Protein AF-A0AA36IZY4-F1 (afdb_monomer_lite)

Radius of gyration: 26.89 Å; chains: 1; bounding box: 57×30×105 Å

Foldseek 3Di:
DDDPPDPPPDDLVVVLVVLVVLLVVDPFDQDDQQQAPVLQVVLCPDPSLVVLVVVLVVVLVCCVVPPHPLVSLLSQLLLLLLVLLSLVVNLVSNCVVVVDDDPRSVVSVVSSVVSNVSSVVSLVVSCVDDCLLSVLVNVVSNVSSNCSNVCSSRSDRPPPDPVVVVCSVVSVVVSVVSSPPPVVVVVVVVVVVCVVVVVVVVVVVVVVVVVVVVVVPPPDD

Sequence (221 aa):
MKTCDAPRCGWDTVPNVVSVALLGATKQEKAEPLTSIEDFWHRWLQPQVLAVHCFWLCSTVLCFVGISEQNGFAVLSAYFDGVQFLFTRTIAAMLETTGSMDAALVRLSVFKAFCALTAIHWQQAALGADLTSIGTVLPLLQNLTEASLGAPFFGDRVKVTPALLAALAVAPLSVWLLAQTPERRRLSMLRARRASTGASLDEALCRSSKAQGLDTKRGTI

pLDDT: mean 80.93, std 15.21, range [36.72, 98.06]

Organism: NCBI:txid2562239

Secondary structure (DSSP, 8-state):
---------SSSSHHHHHHHHHHHH---PPPPP--SHHHHHHHHTSHHHHHHHHHHHHHHHHHHHHT-HHHHHHHHHHHHHHHHHHHHHHHHHHHHHHSS--HHHHHHHHHHHHHHHHHHHHHHHHTTS-HHHHHHHHHHHHHHHHHHHHHHHHT------HHHHHHHHHHHHHHHHHH--HHHHHHHHHHHHHHHHHHHHHHHHHHHHHHHHHHTTS---

Structure (mmCIF, N/CA/C/O backbone):
data_AF-A0AA36IZY4-F1
#
_entry.id   AF-A0AA36IZY4-F1
#
loop_
_atom_site.group_PDB
_atom_site.id
_atom_site.type_symbol
_atom_site.label_atom_id
_atom_site.label_alt_id
_atom_site.label_comp_id
_atom_site.label_asym_id
_atom_site.label_entity_id
_atom_site.label_seq_id
_atom_site.pdbx_PDB_ins_code
_atom_site.Cartn_x
_atom_site.Cartn_y
_atom_site.Cartn_z
_atom_site.occupancy
_atom_site.B_iso_or_equiv
_atom_site.auth_seq_id
_atom_site.auth_comp_id
_atom_site.auth_asym_id
_atom_site.auth_atom_id
_atom_site.pdbx_PDB_model_num
ATOM 1 N N . MET A 1 1 ? -24.841 -11.271 28.733 1.00 37.59 1 MET A N 1
ATOM 2 C CA . MET A 1 1 ? -23.361 -11.249 28.747 1.00 37.59 1 MET A CA 1
ATOM 3 C C . MET A 1 1 ? -22.914 -9.828 28.428 1.00 37.59 1 MET A C 1
ATOM 5 O O . MET A 1 1 ? -23.194 -9.364 27.334 1.00 37.59 1 MET A O 1
ATOM 9 N N . LYS A 1 2 ? -22.350 -9.089 29.393 1.00 37.69 2 LYS A N 1
ATOM 10 C CA . LYS A 1 2 ? -21.799 -7.740 29.165 1.00 37.69 2 LYS A CA 1
ATOM 11 C C . LYS A 1 2 ? -20.349 -7.904 28.716 1.00 37.69 2 LYS A C 1
ATOM 13 O O . LYS A 1 2 ? -19.523 -8.328 29.515 1.00 37.69 2 LYS A O 1
ATOM 18 N N . THR A 1 3 ? -20.051 -7.613 27.456 1.00 40.72 3 THR A N 1
ATOM 19 C CA . THR A 1 3 ? -18.672 -7.491 26.982 1.00 40.72 3 THR A CA 1
ATOM 20 C C . THR A 1 3 ? -18.105 -6.189 27.538 1.00 40.72 3 THR A C 1
ATOM 22 O O . THR A 1 3 ? -18.582 -5.107 27.204 1.00 40.72 3 THR A O 1
ATOM 25 N N . CYS A 1 4 ? -17.144 -6.289 28.456 1.00 36.72 4 CYS A N 1
ATOM 26 C CA . CYS A 1 4 ? -16.362 -5.142 28.900 1.00 36.72 4 CYS A CA 1
ATOM 27 C C . CYS A 1 4 ? -15.571 -4.604 27.703 1.00 36.72 4 CYS A C 1
ATOM 29 O O . CYS A 1 4 ? -14.676 -5.282 27.201 1.00 36.72 4 CYS A O 1
ATOM 31 N N . ASP A 1 5 ? -15.906 -3.396 27.252 1.00 42.19 5 ASP A N 1
ATOM 32 C CA . ASP A 1 5 ? -15.123 -2.657 26.265 1.00 42.19 5 ASP A CA 1
ATOM 33 C C . ASP A 1 5 ? -13.772 -2.283 26.885 1.00 42.19 5 ASP A C 1
ATOM 35 O O . ASP A 1 5 ? -13.643 -1.295 27.610 1.00 42.19 5 ASP A O 1
ATOM 39 N N . ALA A 1 6 ? -12.757 -3.108 26.628 1.00 40.47 6 ALA A N 1
ATOM 40 C CA . ALA A 1 6 ? -11.379 -2.765 26.937 1.00 40.47 6 ALA A CA 1
ATOM 41 C C . ALA A 1 6 ? -10.936 -1.565 26.072 1.00 40.47 6 ALA A C 1
ATOM 43 O O . ALA A 1 6 ? -11.313 -1.476 24.896 1.00 40.47 6 ALA A O 1
ATOM 44 N N . PRO A 1 7 ? -10.128 -0.639 26.616 1.00 43.84 7 PRO A N 1
ATOM 45 C CA . PRO A 1 7 ? -9.640 0.515 25.872 1.00 43.84 7 PRO A CA 1
ATOM 46 C C . PRO A 1 7 ? -8.721 0.059 24.728 1.00 43.84 7 PRO A C 1
ATOM 48 O O . PRO A 1 7 ? -7.567 -0.305 24.940 1.00 43.84 7 PRO A O 1
ATOM 51 N N . ARG A 1 8 ? -9.237 0.095 23.492 1.00 47.69 8 ARG A N 1
ATOM 52 C CA . ARG A 1 8 ? -8.492 -0.156 22.244 1.00 47.69 8 ARG A CA 1
ATOM 53 C C . ARG A 1 8 ? -7.589 1.035 21.889 1.00 47.69 8 ARG A C 1
ATOM 55 O O . ARG A 1 8 ? -7.784 1.671 20.862 1.00 47.69 8 ARG A O 1
ATOM 62 N N . CYS A 1 9 ? -6.646 1.392 22.756 1.00 44.38 9 CYS A N 1
ATOM 63 C CA . CYS A 1 9 ? -5.769 2.546 22.552 1.00 44.38 9 CYS A CA 1
ATOM 64 C C . CYS A 1 9 ? -4.310 2.078 22.603 1.00 44.38 9 CYS A C 1
ATOM 66 O O . CYS A 1 9 ? -3.748 1.944 23.684 1.00 44.38 9 CYS A O 1
ATOM 68 N N . GLY A 1 10 ? -3.716 1.771 21.445 1.00 47.00 10 GLY A N 1
ATOM 69 C CA . GLY A 1 10 ? -2.284 1.447 21.380 1.00 47.00 10 GLY A CA 1
ATOM 70 C C . GLY A 1 10 ? -1.792 0.673 20.155 1.00 47.00 10 GLY A C 1
ATOM 71 O O . GLY A 1 10 ? -0.585 0.534 20.002 1.00 47.00 10 GLY A O 1
ATOM 72 N N . TRP A 1 11 ? -2.675 0.175 19.284 1.00 46.78 11 TRP A N 1
ATOM 73 C CA . TRP A 1 11 ? -2.261 -0.714 18.185 1.00 46.78 11 TRP A CA 1
ATOM 74 C C . TRP A 1 11 ? -1.997 -0.004 16.849 1.00 46.78 11 TRP A C 1
ATOM 76 O O . TRP A 1 11 ? -1.316 -0.568 15.999 1.00 46.78 11 TRP A O 1
ATOM 86 N N . ASP A 1 12 ? -2.418 1.253 16.691 1.00 49.47 12 ASP A N 1
ATOM 87 C CA . ASP A 1 12 ? -2.221 2.019 15.447 1.00 49.47 12 ASP A CA 1
ATOM 88 C C . ASP A 1 12 ? -0.748 2.438 15.221 1.00 49.47 12 ASP A C 1
ATOM 90 O O . ASP A 1 12 ? -0.348 2.829 14.123 1.00 49.47 12 ASP A O 1
ATOM 94 N N . THR A 1 13 ? 0.097 2.352 16.253 1.00 52.75 13 THR A N 1
ATOM 95 C CA . THR A 1 13 ? 1.512 2.760 16.210 1.00 52.75 13 THR A CA 1
ATOM 96 C C . THR A 1 13 ? 2.474 1.632 15.837 1.00 52.75 13 THR A C 1
ATOM 98 O O . THR A 1 13 ? 3.523 1.905 15.253 1.00 52.75 13 THR A O 1
ATOM 101 N N . VAL A 1 14 ? 2.140 0.370 16.121 1.00 51.12 14 VAL A N 1
ATOM 102 C CA . VAL A 1 14 ? 3.049 -0.775 15.907 1.00 51.12 14 VAL A CA 1
ATOM 103 C C . VAL A 1 14 ? 3.372 -1.027 14.420 1.00 51.12 14 VAL A C 1
ATOM 105 O O . VAL A 1 14 ? 4.555 -1.184 14.103 1.00 51.12 14 VAL A O 1
ATOM 108 N N . PRO A 1 15 ? 2.406 -0.995 13.475 1.00 55.00 15 PRO A N 1
ATOM 109 C CA . PRO A 1 15 ? 2.690 -1.250 12.056 1.00 55.00 15 PRO A CA 1
ATOM 110 C C . PRO A 1 15 ? 3.615 -0.195 11.430 1.00 55.00 15 PRO A C 1
ATOM 112 O O . PRO A 1 15 ? 4.436 -0.500 10.561 1.00 55.00 15 PRO A O 1
ATOM 115 N N . ASN A 1 16 ? 3.517 1.048 11.912 1.00 57.59 16 ASN A N 1
ATOM 116 C CA . ASN A 1 16 ? 4.289 2.185 11.419 1.00 57.59 16 ASN A CA 1
ATOM 117 C C . ASN A 1 16 ? 5.782 2.054 11.751 1.00 57.59 16 ASN A C 1
ATOM 119 O O . ASN A 1 16 ? 6.631 2.267 10.888 1.00 57.59 16 ASN A O 1
ATOM 123 N N . VAL A 1 17 ? 6.117 1.650 12.981 1.00 58.53 17 VAL A N 1
ATOM 124 C CA . VAL A 1 17 ? 7.517 1.528 13.426 1.00 58.53 17 VAL A CA 1
ATOM 125 C C . VAL A 1 17 ? 8.235 0.382 12.709 1.00 58.53 17 VAL A C 1
ATOM 127 O O . VAL A 1 17 ? 9.380 0.548 12.292 1.00 58.53 17 VAL A O 1
ATOM 130 N N . VAL A 1 18 ? 7.563 -0.758 12.508 1.00 61.22 18 VAL A N 1
ATOM 131 C CA . VAL A 1 18 ? 8.156 -1.914 11.813 1.00 61.22 18 VAL A CA 1
ATOM 132 C C . VAL A 1 18 ? 8.412 -1.607 10.337 1.00 61.22 18 VAL A C 1
ATOM 134 O O . VAL A 1 18 ? 9.485 -1.924 9.829 1.00 61.22 18 VAL A O 1
ATOM 137 N N . SER A 1 19 ? 7.485 -0.915 9.668 1.00 58.16 19 SER A N 1
ATOM 138 C CA . SER A 1 19 ? 7.653 -0.513 8.265 1.00 58.16 19 SER A CA 1
ATOM 139 C C . SER A 1 19 ? 8.845 0.434 8.084 1.00 58.16 19 SER A C 1
ATOM 141 O O . SER A 1 19 ? 9.652 0.261 7.174 1.00 58.16 19 SER A O 1
ATOM 143 N N . VAL A 1 20 ? 9.020 1.394 8.996 1.00 61.41 20 VAL A N 1
ATOM 144 C CA . VAL A 1 20 ? 10.160 2.327 8.986 1.00 61.41 20 VAL A CA 1
ATOM 145 C C . VAL A 1 20 ? 11.478 1.616 9.301 1.00 61.41 20 VAL A C 1
ATOM 147 O O . VAL A 1 20 ? 12.494 1.904 8.670 1.00 61.41 20 VAL A O 1
ATOM 150 N N . ALA A 1 21 ? 11.475 0.665 10.238 1.00 65.00 21 ALA A N 1
ATOM 151 C CA . ALA A 1 21 ? 12.657 -0.131 10.556 1.00 65.00 21 ALA A CA 1
ATOM 152 C C . ALA A 1 21 ? 13.086 -1.015 9.372 1.00 65.00 21 ALA A C 1
ATOM 154 O O . ALA A 1 21 ? 14.275 -1.089 9.065 1.00 65.00 21 ALA A O 1
ATOM 155 N N . LEU A 1 22 ? 12.128 -1.622 8.663 1.00 63.72 22 LEU A N 1
ATOM 156 C CA . LEU A 1 22 ? 12.381 -2.387 7.437 1.00 63.72 22 LEU A CA 1
ATOM 157 C C . LEU A 1 22 ? 12.945 -1.499 6.318 1.00 63.72 22 LEU A C 1
ATOM 159 O O . LEU A 1 22 ? 13.909 -1.885 5.655 1.00 63.72 22 LEU A O 1
ATOM 163 N N . LEU A 1 23 ? 12.410 -0.284 6.157 1.00 62.34 23 LEU A N 1
ATOM 164 C CA . LEU A 1 23 ? 12.939 0.704 5.213 1.00 62.34 23 LEU A CA 1
ATOM 165 C C . LEU A 1 23 ? 14.377 1.122 5.559 1.00 62.34 23 LEU A C 1
ATOM 167 O O . LEU A 1 23 ? 15.207 1.253 4.665 1.00 62.34 23 LEU A O 1
ATOM 171 N N . GLY A 1 24 ? 14.696 1.290 6.846 1.00 61.94 24 GLY A N 1
ATOM 172 C CA . GLY A 1 24 ? 16.032 1.687 7.303 1.00 61.94 24 GLY A CA 1
ATOM 173 C C . GLY A 1 24 ? 17.085 0.571 7.271 1.00 61.94 24 GLY A C 1
ATOM 174 O O . GLY A 1 24 ? 18.273 0.860 7.141 1.00 61.94 24 GLY A O 1
ATOM 175 N N . ALA A 1 25 ? 16.677 -0.695 7.381 1.00 64.38 25 ALA A N 1
ATOM 176 C CA . ALA A 1 25 ? 17.593 -1.835 7.463 1.00 64.38 25 ALA A CA 1
ATOM 177 C C . ALA A 1 25 ? 18.111 -2.325 6.098 1.00 64.38 25 ALA A C 1
ATOM 179 O O . ALA A 1 25 ? 19.089 -3.074 6.042 1.00 64.38 25 ALA A O 1
ATOM 180 N N . THR A 1 26 ? 17.490 -1.916 4.989 1.00 60.44 26 THR A N 1
ATOM 181 C CA . THR A 1 26 ? 17.893 -2.367 3.651 1.00 60.44 26 THR A CA 1
ATOM 182 C C . THR A 1 26 ? 18.912 -1.404 3.037 1.00 60.44 26 THR A C 1
ATOM 184 O O . THR A 1 26 ? 18.623 -0.243 2.755 1.00 60.44 26 THR A O 1
ATOM 187 N N . LYS A 1 27 ? 20.150 -1.872 2.813 1.00 58.94 27 LYS A N 1
ATOM 188 C CA . LYS A 1 27 ? 21.107 -1.155 1.956 1.00 58.94 27 LYS A CA 1
ATOM 189 C C . LYS A 1 27 ? 20.573 -1.188 0.524 1.00 58.94 27 LYS A C 1
ATOM 191 O O . LYS A 1 27 ? 20.717 -2.197 -0.154 1.00 58.94 27 LYS A O 1
ATOM 196 N N . GLN A 1 28 ? 19.949 -0.100 0.084 1.00 61.47 28 GLN A N 1
ATOM 197 C CA . GLN A 1 28 ? 19.417 0.003 -1.272 1.00 61.47 28 GLN A CA 1
ATOM 198 C C . GLN A 1 28 ? 20.443 0.645 -2.208 1.00 61.47 28 GLN A C 1
ATOM 200 O O . GLN A 1 28 ? 20.826 1.815 -2.062 1.00 61.47 28 GLN A O 1
ATOM 205 N N . GLU A 1 29 ? 20.912 -0.128 -3.179 1.00 66.25 29 GLU A N 1
ATOM 206 C CA . GLU A 1 29 ? 21.526 0.417 -4.385 1.00 66.25 29 GLU A CA 1
ATOM 207 C C . GLU A 1 29 ? 20.417 0.930 -5.303 1.00 66.25 29 GLU A C 1
ATOM 209 O O . GLU A 1 29 ? 19.317 0.378 -5.331 1.00 66.25 29 GLU A O 1
ATOM 214 N N . LYS A 1 30 ? 20.674 2.051 -5.986 1.00 71.62 30 LYS A N 1
ATOM 215 C CA . LYS A 1 30 ? 19.692 2.643 -6.898 1.00 71.62 30 LYS A CA 1
ATOM 216 C C . LYS A 1 30 ? 19.412 1.608 -7.983 1.00 71.62 30 LYS A C 1
ATOM 218 O O . LYS A 1 30 ? 20.344 1.232 -8.691 1.00 71.62 30 LYS A O 1
ATOM 223 N N . ALA A 1 31 ? 18.170 1.148 -8.092 1.00 75.38 31 ALA A N 1
ATOM 224 C CA . ALA A 1 31 ? 17.849 0.153 -9.096 1.00 75.38 31 ALA A CA 1
ATOM 225 C C . ALA A 1 31 ? 17.966 0.780 -10.492 1.00 75.38 31 ALA A C 1
ATOM 227 O O . ALA A 1 31 ? 17.670 1.964 -10.691 1.00 75.38 31 ALA A O 1
ATOM 228 N N . GLU A 1 32 ? 18.405 -0.015 -11.462 1.00 81.75 32 GLU A N 1
ATOM 229 C CA . GLU A 1 32 ? 18.440 0.395 -12.864 1.00 81.75 32 GLU A CA 1
ATOM 230 C C . GLU A 1 32 ? 17.020 0.754 -13.354 1.00 81.75 32 GLU A C 1
ATOM 232 O O . GLU A 1 32 ? 16.025 0.347 -12.739 1.00 81.75 32 GLU A O 1
ATOM 237 N N . PRO A 1 33 ? 16.855 1.538 -14.429 1.00 81.25 33 PRO A N 1
ATOM 238 C CA . PRO A 1 33 ? 15.538 1.710 -15.039 1.00 81.25 33 PRO A CA 1
ATOM 239 C C . PRO A 1 33 ? 14.958 0.349 -15.465 1.00 81.25 33 PRO A C 1
ATOM 241 O O . PRO A 1 33 ? 15.690 -0.538 -15.892 1.00 81.25 33 PRO A O 1
ATOM 244 N N . LEU A 1 34 ? 13.646 0.163 -15.302 1.00 84.56 34 LEU A N 1
ATOM 245 C CA . LEU A 1 34 ? 12.944 -1.031 -15.785 1.00 84.56 34 LEU A CA 1
ATOM 246 C C . LEU A 1 34 ? 12.771 -0.901 -17.296 1.00 84.56 34 LEU A C 1
ATOM 248 O O . LEU A 1 34 ? 12.028 -0.032 -17.750 1.00 84.56 34 LEU A O 1
ATOM 252 N N . THR A 1 35 ? 13.470 -1.738 -18.058 1.00 84.19 35 THR A N 1
ATOM 253 C CA . THR A 1 35 ? 13.441 -1.697 -19.529 1.00 84.19 35 THR A CA 1
ATOM 254 C C . THR A 1 35 ? 12.586 -2.809 -20.121 1.00 84.19 35 THR A C 1
ATOM 256 O O . THR A 1 35 ? 12.065 -2.668 -21.224 1.00 84.19 35 THR A O 1
ATOM 259 N N . SER A 1 36 ? 12.395 -3.897 -19.373 1.00 88.88 36 SER A N 1
ATOM 260 C CA . SER A 1 36 ? 11.640 -5.064 -19.809 1.00 88.88 36 SER A CA 1
ATOM 261 C C . SER A 1 36 ? 10.682 -5.583 -18.729 1.00 88.88 36 SER A C 1
ATOM 263 O O . SER A 1 36 ? 10.818 -5.310 -17.534 1.00 88.88 36 SER A O 1
ATOM 265 N N . ILE A 1 37 ? 9.705 -6.392 -19.150 1.00 90.62 37 ILE A N 1
ATOM 266 C CA . ILE A 1 37 ? 8.826 -7.129 -18.229 1.00 90.62 37 ILE A CA 1
ATOM 267 C C . ILE A 1 37 ? 9.586 -8.207 -17.441 1.00 90.62 37 ILE A C 1
ATOM 269 O O . ILE A 1 37 ? 9.174 -8.578 -16.345 1.00 90.62 37 ILE A O 1
ATOM 273 N N . GLU A 1 38 ? 10.697 -8.710 -17.978 1.00 92.88 38 GLU A N 1
ATOM 274 C CA . GLU A 1 38 ? 11.553 -9.680 -17.292 1.00 92.88 38 GLU A CA 1
ATOM 275 C C . GLU A 1 38 ? 12.250 -9.022 -16.098 1.00 92.88 38 GLU A C 1
ATOM 277 O O . GLU A 1 38 ? 12.264 -9.600 -15.010 1.00 92.88 38 GLU A O 1
ATOM 282 N N . ASP A 1 39 ? 12.697 -7.769 -16.252 1.00 91.38 39 ASP A N 1
ATOM 283 C CA . ASP A 1 39 ? 13.278 -6.977 -15.162 1.00 91.38 39 ASP A CA 1
ATOM 284 C C . ASP A 1 39 ? 12.277 -6.803 -14.012 1.00 91.38 39 ASP A C 1
ATOM 286 O O . ASP A 1 39 ? 12.651 -6.879 -12.838 1.00 91.38 39 ASP A O 1
ATOM 290 N N . PHE A 1 40 ? 10.994 -6.598 -14.342 1.00 93.50 40 PHE A N 1
ATOM 291 C CA . PHE A 1 40 ? 9.921 -6.490 -13.352 1.00 93.50 40 PHE A CA 1
ATOM 292 C C . PHE A 1 40 ? 9.817 -7.768 -12.516 1.00 93.50 40 PHE A C 1
ATOM 294 O O . PHE A 1 40 ? 9.864 -7.703 -11.287 1.00 93.50 40 PHE A O 1
ATOM 301 N N . TRP A 1 41 ? 9.714 -8.934 -13.161 1.00 95.00 41 TRP A N 1
ATOM 302 C CA . TRP A 1 41 ? 9.577 -10.212 -12.456 1.00 95.00 41 TRP A CA 1
ATOM 303 C C . TRP A 1 41 ? 10.839 -10.594 -11.688 1.00 95.00 41 TRP A C 1
ATOM 305 O O . TRP A 1 41 ? 10.749 -11.117 -10.578 1.00 95.00 41 TRP A O 1
ATOM 315 N N . HIS A 1 42 ? 12.013 -10.280 -12.231 1.00 94.44 42 HIS A N 1
ATOM 316 C CA . HIS A 1 42 ? 13.272 -10.482 -11.532 1.00 94.44 42 HIS A CA 1
ATOM 317 C C . HIS A 1 42 ? 13.325 -9.671 -10.227 1.00 94.44 42 HIS A C 1
ATOM 319 O O . HIS A 1 42 ? 13.691 -10.210 -9.184 1.00 94.44 42 HIS A O 1
ATOM 325 N N . ARG A 1 43 ? 12.892 -8.400 -10.245 1.00 93.00 43 ARG A N 1
ATOM 326 C CA . ARG A 1 43 ? 12.794 -7.570 -9.029 1.00 93.00 43 ARG A CA 1
ATOM 327 C C . ARG A 1 43 ? 11.705 -8.034 -8.079 1.00 93.00 43 ARG A C 1
ATOM 329 O O . ARG A 1 43 ? 11.925 -8.055 -6.873 1.00 93.00 43 ARG A O 1
ATOM 336 N N . TRP A 1 44 ? 10.561 -8.451 -8.612 1.00 95.44 44 TRP A N 1
ATOM 337 C CA . TRP A 1 44 ? 9.452 -8.988 -7.825 1.00 95.44 44 TRP A CA 1
ATOM 338 C C . TRP A 1 44 ? 9.886 -10.168 -6.944 1.00 95.44 44 TRP A C 1
ATOM 340 O O . TRP A 1 44 ? 9.447 -10.303 -5.804 1.00 95.44 44 TRP A O 1
ATOM 350 N N . LEU A 1 45 ? 10.790 -11.002 -7.462 1.00 96.19 45 LEU A N 1
ATOM 351 C CA . LEU A 1 45 ? 11.323 -12.176 -6.774 1.00 96.19 45 LEU A CA 1
ATOM 352 C C . LEU A 1 45 ? 12.539 -11.880 -5.881 1.00 96.19 45 LEU A C 1
ATOM 354 O O . LEU A 1 45 ? 13.079 -12.803 -5.268 1.00 96.19 45 LEU A O 1
ATOM 358 N N . GLN A 1 46 ? 12.985 -10.625 -5.769 1.00 93.12 46 GLN A N 1
ATOM 359 C CA . GLN A 1 46 ? 14.096 -10.297 -4.879 1.00 93.12 46 GLN A CA 1
ATOM 360 C C . GLN A 1 46 ? 13.712 -10.549 -3.412 1.00 93.12 46 GLN A C 1
ATOM 362 O O . GLN A 1 46 ? 12.610 -10.184 -2.993 1.00 93.12 46 GLN A O 1
ATOM 367 N N . PRO A 1 47 ? 14.625 -11.093 -2.580 1.00 91.94 47 PRO A N 1
ATOM 368 C CA . PRO A 1 47 ? 14.322 -11.438 -1.189 1.00 91.94 47 PRO A CA 1
ATOM 369 C C . PRO A 1 47 ? 13.756 -10.278 -0.362 1.00 91.94 47 PRO A C 1
ATOM 371 O O . PRO A 1 47 ? 12.935 -10.486 0.524 1.00 91.94 47 PRO A O 1
ATOM 374 N N . GLN A 1 48 ? 14.184 -9.051 -0.660 1.00 89.31 48 GLN A N 1
ATOM 375 C CA . GLN A 1 48 ? 13.752 -7.838 0.036 1.00 89.31 48 GLN A CA 1
ATOM 376 C C . GLN A 1 48 ? 12.289 -7.502 -0.282 1.00 89.31 48 GLN A C 1
ATOM 378 O O . GLN A 1 48 ? 11.514 -7.212 0.624 1.00 89.31 48 GLN A O 1
ATOM 383 N N . VAL A 1 49 ? 11.902 -7.598 -1.558 1.00 92.06 49 VAL A N 1
ATOM 384 C CA . VAL A 1 49 ? 10.520 -7.400 -2.016 1.00 92.06 49 VAL A CA 1
ATOM 385 C C . VAL A 1 49 ? 9.627 -8.505 -1.452 1.00 92.06 49 VAL A C 1
ATOM 387 O O . VAL A 1 49 ? 8.601 -8.218 -0.835 1.00 92.06 49 VAL A O 1
ATOM 390 N N . LEU A 1 50 ? 10.064 -9.766 -1.551 1.00 95.19 50 LEU A N 1
ATOM 391 C CA . LEU A 1 50 ? 9.353 -10.913 -0.980 1.00 95.19 50 LEU A CA 1
ATOM 392 C C . LEU A 1 50 ? 9.148 -10.780 0.535 1.00 95.19 50 LEU A C 1
ATOM 394 O O . LEU A 1 50 ? 8.065 -11.088 1.027 1.00 95.19 50 LEU A O 1
ATOM 398 N N . ALA A 1 51 ? 10.138 -10.279 1.279 1.00 90.75 51 ALA A N 1
ATOM 399 C CA . ALA A 1 51 ? 10.003 -10.043 2.715 1.00 90.75 51 ALA A CA 1
ATOM 400 C C . ALA A 1 51 ? 8.888 -9.034 3.034 1.00 90.75 51 ALA A C 1
ATOM 402 O O . ALA A 1 51 ? 8.115 -9.254 3.968 1.00 90.75 51 ALA A O 1
ATOM 403 N N . VAL A 1 52 ? 8.758 -7.964 2.241 1.00 92.12 52 VAL A N 1
ATOM 404 C CA . VAL A 1 52 ? 7.678 -6.980 2.407 1.00 92.12 52 VAL A CA 1
ATOM 405 C C . VAL A 1 52 ? 6.316 -7.571 2.034 1.00 92.12 52 VAL A C 1
ATOM 407 O O . VAL A 1 52 ? 5.351 -7.364 2.770 1.00 92.12 52 VAL A O 1
ATOM 410 N N . HIS A 1 53 ? 6.219 -8.371 0.965 1.00 95.50 53 HIS A N 1
ATOM 411 C CA . HIS A 1 53 ? 4.988 -9.112 0.658 1.00 95.50 53 HIS A CA 1
ATOM 412 C C . HIS A 1 53 ? 4.581 -10.031 1.813 1.00 95.50 53 HIS A C 1
ATOM 414 O O . HIS A 1 53 ? 3.443 -9.970 2.277 1.00 95.50 53 HIS A O 1
ATOM 420 N N . CYS A 1 54 ? 5.517 -10.836 2.324 1.00 95.88 54 CYS A N 1
ATOM 421 C CA . CYS A 1 54 ? 5.284 -11.707 3.473 1.00 95.88 54 CYS A CA 1
ATOM 422 C C . CYS A 1 54 ? 4.811 -10.912 4.693 1.00 95.88 54 CYS A C 1
ATOM 424 O O . CYS A 1 54 ? 3.857 -11.319 5.349 1.00 95.88 54 CYS A O 1
ATOM 426 N N . PHE A 1 55 ? 5.422 -9.759 4.978 1.00 94.12 55 PHE A N 1
ATOM 427 C CA . PHE A 1 55 ? 5.007 -8.893 6.079 1.00 94.12 55 PHE A CA 1
ATOM 428 C C . PHE A 1 55 ? 3.545 -8.437 5.953 1.00 94.12 55 PHE A C 1
ATOM 430 O O . PHE A 1 55 ? 2.782 -8.564 6.915 1.00 94.12 55 PHE A O 1
ATOM 437 N N . TRP A 1 56 ? 3.123 -7.953 4.782 1.00 95.69 56 TRP A N 1
ATOM 438 C CA . TRP A 1 56 ? 1.746 -7.489 4.573 1.00 95.69 56 TRP A CA 1
ATOM 439 C C . TRP A 1 56 ? 0.724 -8.626 4.562 1.00 95.69 56 TRP A C 1
ATOM 441 O O . TRP A 1 56 ? -0.356 -8.489 5.142 1.00 95.69 56 TRP A O 1
ATOM 451 N N . LEU A 1 57 ? 1.068 -9.774 3.975 1.00 96.12 57 LEU A N 1
ATOM 452 C CA . LEU A 1 57 ? 0.210 -10.960 3.996 1.00 96.12 57 LEU A CA 1
ATOM 453 C C . LEU A 1 57 ? 0.047 -11.500 5.426 1.00 96.12 57 LEU A C 1
ATOM 455 O O . LEU A 1 57 ? -1.076 -11.750 5.861 1.00 96.12 57 LEU A O 1
ATOM 459 N N . CYS A 1 58 ? 1.129 -11.584 6.205 1.00 96.06 58 CYS A N 1
ATOM 460 C CA . CYS A 1 58 ? 1.063 -11.935 7.625 1.00 96.06 58 CYS A CA 1
ATOM 461 C C . CYS A 1 58 ? 0.240 -10.918 8.427 1.00 96.06 58 CYS A C 1
ATOM 463 O O . CYS A 1 58 ? -0.600 -11.314 9.232 1.00 96.06 58 CYS A O 1
ATOM 465 N N . SER A 1 59 ? 0.425 -9.617 8.184 1.00 92.62 59 SER A N 1
ATOM 466 C CA . SER A 1 59 ? -0.357 -8.558 8.840 1.00 92.62 59 SER A CA 1
ATOM 467 C C . SER A 1 59 ? -1.850 -8.685 8.535 1.00 92.62 59 SER A C 1
ATOM 469 O O . SER A 1 59 ? -2.678 -8.517 9.428 1.00 92.62 59 SER A O 1
ATOM 471 N N . THR A 1 60 ? -2.196 -9.059 7.302 1.00 94.94 60 THR A N 1
ATOM 472 C CA . THR A 1 60 ? -3.576 -9.336 6.889 1.00 94.94 60 THR A CA 1
ATOM 473 C C . THR A 1 60 ? -4.166 -10.497 7.692 1.00 94.94 60 THR A C 1
ATOM 475 O O . THR A 1 60 ? -5.225 -10.348 8.301 1.00 94.94 60 THR A O 1
ATOM 478 N N . VAL A 1 61 ? -3.460 -11.634 7.761 1.00 96.31 61 VAL A N 1
ATOM 479 C CA . VAL A 1 61 ? -3.887 -12.811 8.541 1.00 96.31 61 VAL A CA 1
ATOM 480 C C . VAL A 1 61 ? -4.064 -12.460 10.020 1.00 96.31 61 VAL A C 1
ATOM 482 O O . VAL A 1 61 ? -5.079 -12.809 10.621 1.00 96.31 61 VAL A O 1
ATOM 485 N N . LEU A 1 62 ? -3.120 -11.716 10.603 1.00 92.69 62 LEU A N 1
ATOM 486 C CA . LEU A 1 62 ? -3.208 -11.261 11.991 1.00 92.69 62 LEU A CA 1
ATOM 487 C C . LEU A 1 62 ? -4.412 -10.344 12.229 1.00 92.69 62 LEU A C 1
ATOM 489 O O . LEU A 1 62 ? -5.046 -10.449 13.276 1.00 92.69 62 LEU A O 1
ATOM 493 N N . CYS A 1 63 ? -4.767 -9.482 11.276 1.00 91.56 63 CYS A N 1
ATOM 494 C CA . CYS A 1 63 ? -5.950 -8.631 11.399 1.00 91.56 63 CYS A CA 1
ATOM 495 C C . CYS A 1 63 ? -7.248 -9.445 11.373 1.00 91.56 63 CYS A C 1
ATOM 497 O O . CYS A 1 63 ? -8.110 -9.206 12.221 1.00 91.56 63 CYS A O 1
ATOM 499 N N . PHE A 1 64 ? -7.358 -10.431 10.472 1.00 93.19 64 PHE A N 1
ATOM 500 C CA . PHE A 1 64 ? -8.515 -11.332 10.405 1.00 93.19 64 PHE A CA 1
ATOM 501 C C . PHE A 1 64 ? -8.693 -12.152 11.684 1.00 93.19 64 PHE A C 1
ATOM 503 O O . PHE A 1 64 ? -9.805 -12.260 12.191 1.00 93.19 64 PHE A O 1
ATOM 510 N N . VAL A 1 65 ? -7.605 -12.712 12.220 1.00 95.50 65 VAL A N 1
ATOM 511 C CA . VAL A 1 65 ? -7.664 -13.605 13.388 1.00 95.50 65 VAL A CA 1
ATOM 512 C C . VAL A 1 65 ? -7.725 -12.831 14.708 1.00 95.50 65 VAL A C 1
ATOM 514 O O . VAL A 1 65 ? -8.396 -13.258 15.644 1.00 95.50 65 VAL A O 1
ATOM 517 N N . GLY A 1 66 ? -7.008 -11.711 14.811 1.00 89.38 66 GLY A N 1
ATOM 518 C CA . GLY A 1 66 ? -6.747 -11.033 16.082 1.00 89.38 66 GLY A CA 1
ATOM 519 C C . GLY A 1 66 ? -7.518 -9.737 16.318 1.00 89.38 66 GLY A C 1
ATOM 520 O O . GLY A 1 66 ? -7.594 -9.302 17.467 1.00 89.38 66 GLY A O 1
ATOM 521 N N . ILE A 1 67 ? -8.068 -9.094 15.278 1.00 87.25 67 ILE A N 1
ATOM 522 C CA . ILE A 1 67 ? -8.670 -7.757 15.411 1.00 87.25 67 ILE A CA 1
ATOM 523 C C . ILE A 1 67 ? -10.123 -7.731 14.931 1.00 87.25 67 ILE A C 1
ATOM 525 O O . ILE A 1 67 ? -11.033 -7.537 15.738 1.00 87.25 67 ILE A O 1
ATOM 529 N N . SER A 1 68 ? -10.335 -7.850 13.622 1.00 90.19 68 SER A N 1
ATOM 530 C CA . SER A 1 68 ? -11.650 -7.940 12.986 1.00 90.19 68 SER A CA 1
ATOM 531 C C . SER A 1 68 ? -11.505 -8.248 11.498 1.00 90.19 68 SER A C 1
ATOM 533 O O . SER A 1 68 ? -10.529 -7.851 10.855 1.00 90.19 68 SER A O 1
ATOM 535 N N . GLU A 1 69 ? -12.526 -8.881 10.922 1.00 92.94 69 GLU A N 1
ATOM 536 C CA . GLU A 1 69 ? -12.567 -9.173 9.486 1.00 92.94 69 GLU A CA 1
ATOM 537 C C . GLU A 1 69 ? -12.465 -7.906 8.631 1.00 92.94 69 GLU A C 1
ATOM 539 O O . GLU A 1 69 ? -11.755 -7.887 7.631 1.00 92.94 69 GLU A O 1
ATOM 544 N N . GLN A 1 70 ? -13.098 -6.808 9.052 1.00 92.06 70 GLN A N 1
ATOM 545 C CA . GLN A 1 70 ? -13.094 -5.563 8.280 1.00 92.06 70 GLN A CA 1
ATOM 546 C C . GLN A 1 70 ? -11.720 -4.892 8.264 1.00 92.06 70 GLN A C 1
ATOM 548 O O . GLN A 1 70 ? -11.335 -4.319 7.247 1.00 92.06 70 GLN A O 1
ATOM 553 N N . ASN A 1 71 ? -10.945 -5.021 9.346 1.00 90.31 71 ASN A N 1
ATOM 554 C CA . ASN A 1 71 ? -9.550 -4.588 9.347 1.00 90.31 71 ASN A CA 1
ATOM 555 C C . ASN A 1 71 ? -8.694 -5.489 8.449 1.00 90.31 71 ASN A C 1
ATOM 557 O O . ASN A 1 71 ? -7.835 -4.984 7.733 1.00 90.31 71 ASN A O 1
ATOM 561 N N . GLY A 1 72 ? -8.966 -6.799 8.427 1.00 93.75 72 GLY A N 1
ATOM 562 C CA . GLY A 1 72 ? -8.356 -7.722 7.468 1.00 93.75 72 GLY A CA 1
ATOM 563 C C . GLY A 1 72 ? -8.604 -7.300 6.017 1.00 93.75 72 GLY A C 1
ATOM 564 O O . GLY A 1 72 ? -7.655 -7.170 5.246 1.00 93.75 72 GLY A O 1
ATOM 565 N N . PHE A 1 73 ? -9.855 -6.990 5.660 1.00 95.75 73 PHE A N 1
ATOM 566 C CA . PHE A 1 73 ? -10.205 -6.483 4.329 1.00 95.75 73 PHE A CA 1
ATOM 567 C C . PHE A 1 73 ? -9.554 -5.131 4.014 1.00 95.75 73 PHE A C 1
ATOM 569 O O . PHE A 1 73 ? -9.098 -4.933 2.891 1.00 95.75 73 PHE A O 1
ATOM 576 N N . ALA A 1 74 ? -9.448 -4.221 4.987 1.00 94.06 74 ALA A N 1
ATOM 577 C CA . ALA A 1 74 ? -8.779 -2.934 4.791 1.00 94.06 74 ALA A CA 1
ATOM 578 C C . ALA A 1 74 ? -7.280 -3.098 4.489 1.00 94.06 74 ALA A C 1
ATOM 580 O O . ALA A 1 74 ? -6.770 -2.477 3.557 1.00 94.06 74 ALA A O 1
ATOM 581 N N . VAL A 1 75 ? -6.579 -3.969 5.226 1.00 94.94 75 VAL A N 1
ATOM 582 C CA . VAL A 1 75 ? -5.160 -4.271 4.966 1.00 94.94 75 VAL A CA 1
ATOM 583 C C . VAL A 1 75 ? -4.988 -4.968 3.617 1.00 94.94 75 VAL A C 1
ATOM 585 O O . VAL A 1 75 ? -4.089 -4.611 2.860 1.00 94.94 75 VAL A O 1
ATOM 588 N N . LEU A 1 76 ? -5.872 -5.910 3.273 1.00 96.94 76 LEU A N 1
ATOM 589 C CA . LEU A 1 76 ? -5.825 -6.603 1.985 1.00 96.94 76 LEU A CA 1
ATOM 590 C C . LEU A 1 76 ? -6.077 -5.646 0.810 1.00 96.94 76 LEU A C 1
ATOM 592 O O . LEU A 1 76 ? -5.374 -5.709 -0.197 1.00 96.94 76 LEU A O 1
ATOM 596 N N . SER A 1 77 ? -7.035 -4.728 0.954 1.00 96.88 77 SER A N 1
ATOM 597 C CA . SER A 1 77 ? -7.289 -3.654 -0.009 1.00 96.88 77 SER A CA 1
ATOM 598 C C . SER A 1 77 ? -6.047 -2.791 -0.212 1.00 96.88 77 SER A C 1
ATOM 600 O O . SER A 1 77 ? -5.629 -2.595 -1.350 1.00 96.88 77 SER A O 1
ATOM 602 N N . ALA A 1 78 ? -5.442 -2.307 0.878 1.00 96.25 78 ALA A N 1
ATOM 603 C CA . ALA A 1 78 ? -4.227 -1.498 0.818 1.00 96.25 78 ALA A CA 1
ATOM 604 C C . ALA A 1 78 ? -3.067 -2.258 0.160 1.00 96.25 78 ALA A C 1
ATOM 606 O O . ALA A 1 78 ? -2.361 -1.708 -0.676 1.00 96.25 78 ALA A O 1
ATOM 607 N N . TYR A 1 79 ? -2.909 -3.549 0.460 1.00 97.56 79 TYR A N 1
ATOM 608 C CA . TYR A 1 79 ? -1.892 -4.387 -0.170 1.00 97.56 79 TYR A CA 1
ATOM 609 C C . TYR A 1 79 ? -2.048 -4.448 -1.697 1.00 97.56 79 TYR A C 1
ATOM 611 O O . TYR A 1 79 ? -1.077 -4.226 -2.421 1.00 97.56 79 TYR A O 1
ATOM 619 N N . PHE A 1 80 ? -3.257 -4.716 -2.203 1.00 98.06 80 PHE A N 1
ATOM 620 C CA . PHE A 1 80 ? -3.500 -4.751 -3.649 1.00 98.06 80 PHE A CA 1
ATOM 621 C C . PHE A 1 80 ? -3.336 -3.382 -4.313 1.00 98.06 80 PHE A C 1
ATOM 623 O O . PHE A 1 80 ? -2.881 -3.326 -5.455 1.00 98.06 80 PHE A O 1
ATOM 630 N N . ASP A 1 81 ? -3.648 -2.303 -3.600 1.00 97.44 81 ASP A N 1
ATOM 631 C CA . ASP A 1 81 ? -3.392 -0.932 -4.045 1.00 97.44 81 ASP A CA 1
ATOM 632 C C . ASP A 1 81 ? -1.881 -0.647 -4.146 1.00 97.44 81 ASP A C 1
ATOM 634 O O . ASP A 1 81 ? -1.388 -0.210 -5.183 1.00 97.44 81 ASP A O 1
ATOM 638 N N . GLY A 1 82 ? -1.096 -1.057 -3.145 1.00 96.56 82 GLY A N 1
ATOM 639 C CA . GLY A 1 82 ? 0.366 -0.992 -3.194 1.00 96.56 82 GLY A CA 1
ATOM 640 C C . GLY A 1 82 ? 0.975 -1.806 -4.346 1.00 96.56 82 GLY A C 1
ATOM 641 O O . GLY A 1 82 ? 1.921 -1.361 -4.995 1.00 96.56 82 GLY A O 1
ATOM 642 N N . VAL A 1 83 ? 0.417 -2.978 -4.669 1.00 97.44 83 VAL A N 1
ATOM 643 C CA . VAL A 1 83 ? 0.825 -3.762 -5.852 1.00 97.44 83 VAL A CA 1
ATOM 644 C C . VAL A 1 83 ? 0.428 -3.057 -7.159 1.00 97.44 83 VAL A C 1
ATOM 646 O O . VAL A 1 83 ? 1.216 -3.004 -8.106 1.00 97.44 83 VAL A O 1
ATOM 649 N N . GLN A 1 84 ? -0.771 -2.472 -7.218 1.00 96.81 84 GLN A N 1
ATOM 650 C CA . GLN A 1 84 ? -1.256 -1.665 -8.344 1.00 96.81 84 GLN A CA 1
ATOM 651 C C . GLN A 1 84 ? -0.352 -0.446 -8.600 1.00 96.81 84 GLN A C 1
ATOM 653 O O . GLN A 1 84 ? -0.090 -0.105 -9.763 1.00 96.81 84 GLN A O 1
ATOM 658 N N . PHE A 1 85 ? 0.196 0.157 -7.544 1.00 96.12 85 PHE A N 1
ATOM 659 C CA . PHE A 1 85 ? 1.186 1.226 -7.624 1.00 96.12 85 PHE A CA 1
ATOM 660 C C . PHE A 1 85 ? 2.490 0.764 -8.295 1.00 96.12 85 PHE A C 1
ATOM 662 O O . PHE A 1 85 ? 2.986 1.452 -9.195 1.00 96.12 85 PHE A O 1
ATOM 669 N N . LEU A 1 86 ? 3.006 -0.427 -7.952 1.00 96.00 86 LEU A N 1
ATOM 670 C CA . LEU A 1 86 ? 4.196 -0.997 -8.607 1.00 96.00 86 LEU A CA 1
ATOM 671 C C . LEU A 1 86 ? 3.986 -1.161 -10.117 1.00 96.00 86 LEU A C 1
ATOM 673 O O . LEU A 1 86 ? 4.839 -0.756 -10.916 1.00 96.00 86 LEU A O 1
ATOM 677 N N . PHE A 1 87 ? 2.830 -1.695 -10.525 1.00 96.56 87 PHE A N 1
ATOM 678 C CA . PHE A 1 87 ? 2.479 -1.802 -11.941 1.00 96.56 87 PHE A CA 1
ATOM 679 C C . PHE A 1 87 ? 2.371 -0.430 -12.608 1.00 96.56 87 PHE A C 1
ATOM 681 O O . PHE A 1 87 ? 2.884 -0.243 -13.707 1.00 96.56 87 PHE A O 1
ATOM 688 N N . THR A 1 88 ? 1.749 0.546 -11.943 1.00 95.88 88 THR A N 1
ATOM 689 C CA . THR A 1 88 ? 1.583 1.904 -12.478 1.00 95.88 88 THR A CA 1
ATOM 690 C C . THR A 1 88 ? 2.922 2.573 -12.767 1.00 95.88 88 THR A C 1
ATOM 692 O O . THR A 1 88 ? 3.115 3.081 -13.871 1.00 95.88 88 THR A O 1
ATOM 695 N N . ARG A 1 89 ? 3.867 2.537 -11.820 1.00 94.75 89 ARG A N 1
ATOM 696 C CA . ARG A 1 89 ? 5.207 3.104 -12.028 1.00 94.75 89 ARG A CA 1
ATOM 697 C C . ARG A 1 89 ? 6.015 2.347 -13.074 1.00 94.75 89 ARG A C 1
ATOM 699 O O . ARG A 1 89 ? 6.725 2.979 -13.846 1.00 94.75 89 ARG A O 1
ATOM 706 N N . THR A 1 90 ? 5.885 1.022 -13.132 1.00 94.56 90 THR A N 1
ATOM 707 C CA . THR A 1 90 ? 6.562 0.210 -14.156 1.00 94.56 90 THR A CA 1
ATOM 708 C C . THR A 1 90 ? 6.056 0.554 -15.554 1.00 94.56 90 THR A C 1
ATOM 710 O O . THR A 1 90 ? 6.858 0.801 -16.448 1.00 94.56 90 THR A O 1
ATOM 713 N N . ILE A 1 91 ? 4.733 0.640 -15.734 1.00 94.75 91 ILE A N 1
ATOM 714 C CA . ILE A 1 91 ? 4.108 1.046 -17.001 1.00 94.75 91 ILE A CA 1
ATOM 715 C C . ILE A 1 91 ? 4.579 2.443 -17.406 1.00 94.75 91 ILE A C 1
ATOM 717 O O . ILE A 1 91 ? 4.943 2.638 -18.560 1.00 94.75 91 ILE A O 1
ATOM 721 N N . ALA A 1 92 ? 4.607 3.399 -16.470 1.00 93.56 92 ALA A N 1
ATOM 722 C CA . ALA A 1 92 ? 5.083 4.752 -16.746 1.00 93.56 92 ALA A CA 1
ATOM 723 C C . ALA A 1 92 ? 6.550 4.759 -17.211 1.00 93.56 92 ALA A C 1
ATOM 725 O O . ALA A 1 92 ? 6.845 5.313 -18.265 1.00 93.56 92 ALA A O 1
ATOM 726 N N . ALA A 1 93 ? 7.445 4.068 -16.497 1.00 91.62 93 ALA A N 1
ATOM 727 C CA . ALA A 1 93 ? 8.864 3.982 -16.857 1.00 91.62 93 ALA A CA 1
ATOM 728 C C . ALA A 1 93 ? 9.100 3.289 -18.215 1.00 91.62 93 ALA A C 1
ATOM 730 O O . ALA A 1 93 ? 9.925 3.726 -19.019 1.00 91.62 93 ALA A O 1
ATOM 731 N N . MET A 1 94 ? 8.354 2.221 -18.503 1.00 91.50 94 MET A N 1
ATOM 732 C CA . MET A 1 94 ? 8.422 1.530 -19.793 1.00 91.50 94 MET A CA 1
ATOM 733 C C . MET A 1 94 ? 7.858 2.387 -20.933 1.00 91.50 94 MET A C 1
ATOM 735 O O . MET A 1 94 ? 8.403 2.383 -22.033 1.00 91.50 94 MET A O 1
ATOM 739 N N . LEU A 1 95 ? 6.791 3.154 -20.694 1.00 92.88 95 LEU A N 1
ATOM 740 C CA . LEU A 1 95 ? 6.220 4.046 -21.703 1.00 92.88 95 LEU A CA 1
ATOM 741 C C . LEU A 1 95 ? 7.153 5.228 -22.008 1.00 92.88 95 LEU A C 1
ATOM 743 O O . LEU A 1 95 ? 7.295 5.601 -23.169 1.00 92.88 95 LEU A O 1
ATOM 747 N N . GLU A 1 96 ? 7.825 5.776 -20.992 1.00 91.81 96 GLU A N 1
ATOM 748 C CA . GLU A 1 96 ? 8.842 6.824 -21.154 1.00 91.81 96 GLU A CA 1
ATOM 749 C C . GLU A 1 96 ? 10.045 6.352 -21.983 1.00 91.81 96 GLU A C 1
ATOM 751 O O . GLU A 1 96 ? 10.606 7.129 -22.752 1.00 91.81 96 GLU A O 1
ATOM 756 N N . THR A 1 97 ? 10.438 5.081 -21.851 1.00 89.06 97 THR A N 1
ATOM 757 C CA . THR A 1 97 ? 11.597 4.516 -22.563 1.00 89.06 97 THR A CA 1
ATOM 758 C C . THR A 1 97 ? 11.265 4.047 -23.978 1.00 89.06 97 THR A C 1
ATOM 760 O O . THR A 1 97 ? 12.055 4.260 -24.894 1.00 89.06 97 THR A O 1
ATOM 763 N N . THR A 1 98 ? 10.104 3.419 -24.178 1.00 88.06 98 THR A N 1
ATOM 764 C CA . THR A 1 98 ? 9.708 2.836 -25.474 1.00 88.06 98 THR A CA 1
ATOM 765 C C . THR A 1 98 ? 8.924 3.797 -26.367 1.00 88.06 98 THR A C 1
ATOM 767 O O . THR A 1 98 ? 8.875 3.601 -27.582 1.00 88.06 98 THR A O 1
ATOM 770 N N . GLY A 1 99 ? 8.272 4.813 -25.793 1.00 88.69 99 GLY A N 1
ATOM 771 C CA . GLY A 1 99 ? 7.448 5.783 -26.517 1.00 88.69 99 GLY A CA 1
ATOM 772 C C . GLY A 1 99 ? 6.194 5.205 -27.188 1.00 88.69 99 GLY A C 1
ATOM 773 O O . GLY A 1 99 ? 5.520 5.921 -27.927 1.00 88.69 99 GLY A O 1
ATOM 774 N N . SER A 1 100 ? 5.862 3.926 -26.973 1.00 88.12 100 SER A N 1
ATOM 775 C CA . SER A 1 100 ? 4.711 3.260 -27.599 1.00 88.12 100 SER A CA 1
ATOM 776 C C . SER A 1 100 ? 4.148 2.143 -26.717 1.00 88.12 100 SER A C 1
ATOM 778 O O . SER A 1 100 ? 4.846 1.611 -25.861 1.00 88.12 100 SER A O 1
ATOM 780 N N . MET A 1 101 ? 2.871 1.782 -26.901 1.00 88.06 101 MET A N 1
ATOM 781 C CA . MET A 1 101 ? 2.295 0.608 -26.232 1.00 88.06 101 MET A CA 1
ATOM 782 C C . MET A 1 101 ? 2.705 -0.675 -26.955 1.00 88.06 101 MET A C 1
ATOM 784 O O . MET A 1 101 ? 2.198 -0.967 -28.038 1.00 88.06 101 MET A O 1
ATOM 788 N N . ASP A 1 102 ? 3.566 -1.471 -26.326 1.00 90.75 102 ASP A N 1
ATOM 789 C CA . ASP A 1 102 ? 3.893 -2.824 -26.766 1.00 90.75 102 ASP A CA 1
ATOM 790 C C . ASP A 1 102 ? 3.021 -3.894 -26.065 1.00 90.75 102 ASP A C 1
ATOM 792 O O . ASP A 1 102 ? 2.221 -3.623 -25.161 1.00 90.75 102 ASP A O 1
ATOM 796 N N . ALA A 1 103 ? 3.168 -5.158 -26.474 1.00 90.69 103 ALA A N 1
ATOM 797 C CA . ALA A 1 103 ? 2.429 -6.272 -25.875 1.00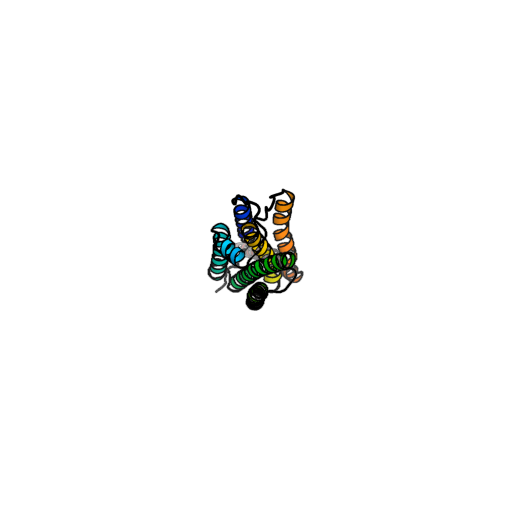 90.69 103 ALA A CA 1
ATOM 798 C C . ALA A 1 103 ? 2.795 -6.525 -24.394 1.00 90.69 103 ALA A C 1
ATOM 800 O O . ALA A 1 103 ? 2.035 -7.170 -23.665 1.00 90.69 103 ALA A O 1
ATOM 801 N N . ALA A 1 104 ? 3.957 -6.062 -23.924 1.00 89.50 104 ALA A N 1
ATOM 802 C CA . ALA A 1 104 ? 4.355 -6.177 -22.524 1.00 89.50 104 ALA A CA 1
ATOM 803 C C . ALA A 1 104 ? 3.588 -5.175 -21.646 1.00 89.50 104 ALA A C 1
ATOM 805 O O . ALA A 1 104 ? 3.021 -5.567 -20.624 1.00 89.50 104 ALA A O 1
ATOM 806 N N . LEU A 1 105 ? 3.466 -3.926 -22.094 1.00 91.94 105 LEU A N 1
ATOM 807 C CA . LEU A 1 105 ? 2.676 -2.876 -21.456 1.00 91.94 105 LEU A CA 1
ATOM 808 C C . LEU A 1 105 ? 1.192 -3.238 -21.363 1.00 91.94 105 LEU A C 1
ATOM 810 O O . LEU A 1 105 ? 0.559 -2.989 -20.333 1.00 91.94 105 LEU A O 1
ATOM 814 N N . VAL A 1 106 ? 0.635 -3.880 -22.396 1.00 94.12 106 VAL A N 1
ATOM 815 C CA . VAL A 1 106 ? -0.746 -4.394 -22.357 1.00 94.12 106 VAL A CA 1
ATOM 816 C C . VAL A 1 106 ? -0.906 -5.436 -21.248 1.00 94.12 106 VAL A C 1
ATOM 818 O O . VAL A 1 106 ? -1.837 -5.338 -20.449 1.00 94.12 106 VAL A O 1
ATOM 821 N N . ARG A 1 107 ? 0.021 -6.397 -21.137 1.00 92.69 107 ARG A N 1
ATOM 822 C CA . ARG A 1 107 ? -0.016 -7.421 -20.078 1.00 92.69 107 ARG A CA 1
ATOM 823 C C . ARG A 1 107 ? 0.044 -6.798 -18.683 1.00 92.69 107 ARG A C 1
ATOM 825 O O . ARG A 1 107 ? -0.790 -7.126 -17.843 1.00 92.69 107 ARG A O 1
ATOM 832 N N . LEU A 1 108 ? 0.966 -5.862 -18.446 1.00 93.81 108 LEU A N 1
ATOM 833 C CA . LEU A 1 108 ? 1.058 -5.151 -17.163 1.00 93.81 108 LEU A CA 1
ATOM 834 C C . LEU A 1 108 ? -0.213 -4.347 -16.857 1.00 93.81 108 LEU A C 1
ATOM 836 O O . LEU A 1 108 ? -0.657 -4.312 -15.711 1.00 93.81 108 LEU A O 1
ATOM 840 N N . SER A 1 109 ? -0.838 -3.748 -17.873 1.00 95.00 109 SER A N 1
ATOM 841 C CA . SER A 1 109 ? -2.094 -3.004 -17.716 1.00 95.00 109 SER A CA 1
ATOM 842 C C . SER A 1 109 ? -3.256 -3.907 -17.295 1.00 95.00 109 SER A C 1
ATOM 844 O O . SER A 1 109 ? -4.068 -3.506 -16.463 1.00 95.00 109 SER A O 1
ATOM 846 N N . VAL A 1 110 ? -3.315 -5.141 -17.808 1.00 96.81 110 VAL A N 1
ATOM 847 C CA . VAL A 1 110 ? -4.308 -6.142 -17.381 1.00 96.81 110 VAL A CA 1
ATOM 848 C C . VAL A 1 110 ? -4.095 -6.534 -15.918 1.00 96.81 110 VAL A C 1
ATOM 850 O O . VAL A 1 110 ? -5.053 -6.529 -15.146 1.00 96.81 110 VAL A O 1
ATOM 853 N N . PHE A 1 111 ? -2.852 -6.802 -15.500 1.00 95.88 111 PHE A N 1
ATOM 854 C CA . PHE A 1 111 ? -2.549 -7.087 -14.092 1.00 95.88 111 PHE A CA 1
ATOM 855 C C . PHE A 1 111 ? -2.879 -5.902 -13.179 1.00 95.88 111 PHE A C 1
ATOM 857 O O . PHE A 1 111 ? -3.506 -6.084 -12.137 1.00 95.88 111 PHE A O 1
ATOM 864 N N . LYS A 1 112 ? -2.553 -4.676 -13.602 1.00 96.31 112 LYS A N 1
ATOM 865 C CA . LYS A 1 112 ? -2.933 -3.448 -12.895 1.00 96.31 112 LYS A CA 1
ATOM 866 C C . LYS A 1 112 ? -4.450 -3.348 -12.718 1.00 96.31 112 LYS A C 1
ATOM 868 O O . LYS A 1 112 ? -4.913 -3.056 -11.617 1.00 96.31 112 LYS A O 1
ATOM 873 N N . ALA A 1 113 ? -5.217 -3.578 -13.785 1.00 97.06 113 ALA A N 1
ATOM 874 C CA . ALA A 1 113 ? -6.675 -3.533 -13.739 1.00 97.06 113 ALA A CA 1
ATOM 875 C C . ALA A 1 113 ? -7.237 -4.591 -12.780 1.00 97.06 113 ALA A C 1
ATOM 877 O O . ALA A 1 113 ? -8.112 -4.284 -11.974 1.00 97.06 113 ALA A O 1
ATOM 878 N N . PHE A 1 114 ? -6.685 -5.806 -12.802 1.00 98.00 114 PHE A N 1
ATOM 879 C CA . PHE A 1 114 ? -7.042 -6.858 -11.854 1.00 98.00 114 PHE A CA 1
ATOM 880 C C . PHE A 1 114 ? -6.772 -6.446 -10.398 1.00 98.00 114 PHE A C 1
ATOM 882 O O . PHE A 1 114 ? -7.653 -6.590 -9.549 1.00 98.00 114 PHE A O 1
ATOM 889 N N . CYS A 1 115 ? -5.598 -5.877 -10.103 1.00 97.62 115 CYS A N 1
ATOM 890 C CA . CYS A 1 115 ? -5.277 -5.378 -8.765 1.00 97.62 115 CYS A CA 1
ATOM 891 C C . CYS A 1 115 ? -6.220 -4.252 -8.330 1.00 97.62 115 CYS A C 1
ATOM 893 O O . CYS A 1 115 ? -6.704 -4.285 -7.204 1.00 97.62 115 CYS A O 1
ATOM 895 N N . ALA A 1 116 ? -6.546 -3.311 -9.222 1.00 96.19 116 ALA A N 1
ATOM 896 C CA . ALA A 1 116 ? -7.482 -2.226 -8.930 1.00 96.19 116 ALA A CA 1
ATOM 897 C C . ALA A 1 116 ? -8.893 -2.747 -8.606 1.00 96.19 116 ALA A C 1
ATOM 899 O O . ALA A 1 116 ? -9.488 -2.341 -7.611 1.00 96.19 116 ALA A O 1
ATOM 900 N N . LEU A 1 117 ? -9.416 -3.687 -9.401 1.00 98.00 117 LEU A N 1
ATOM 901 C CA . LEU A 1 117 ? -10.718 -4.313 -9.140 1.00 98.00 117 LEU A CA 1
ATOM 902 C C . LEU A 1 117 ? -10.718 -5.085 -7.817 1.00 98.00 117 LEU A C 1
ATOM 904 O O . LEU A 1 117 ? -11.685 -5.018 -7.060 1.00 98.00 117 LEU A O 1
ATOM 908 N N . THR A 1 118 ? -9.619 -5.777 -7.520 1.00 96.88 118 THR A N 1
ATOM 909 C CA . THR A 1 118 ? -9.453 -6.523 -6.270 1.00 96.88 118 THR A CA 1
ATOM 910 C C . THR A 1 118 ? -9.378 -5.582 -5.065 1.00 96.88 118 THR A C 1
ATOM 912 O O . THR A 1 118 ? -10.047 -5.825 -4.064 1.00 96.88 118 THR A O 1
ATOM 915 N N . ALA A 1 119 ? -8.637 -4.474 -5.166 1.00 95.31 119 ALA A N 1
ATOM 916 C CA . ALA A 1 119 ? -8.587 -3.442 -4.134 1.00 95.31 119 ALA A CA 1
ATOM 917 C C . ALA A 1 119 ? -9.982 -2.850 -3.878 1.00 95.31 119 ALA A C 1
ATOM 919 O O . ALA A 1 119 ? -10.432 -2.837 -2.738 1.00 95.31 119 ALA A O 1
ATOM 920 N N . ILE A 1 120 ? -10.720 -2.476 -4.931 1.00 95.50 120 ILE A N 1
ATOM 921 C CA . ILE A 1 120 ? -12.095 -1.960 -4.810 1.00 95.50 120 ILE A CA 1
ATOM 922 C C . ILE A 1 120 ? -13.015 -2.985 -4.135 1.00 95.50 120 ILE A C 1
ATOM 924 O O . ILE A 1 120 ? -13.790 -2.620 -3.252 1.00 95.50 120 ILE A O 1
ATOM 928 N N . HIS A 1 121 ? -12.928 -4.262 -4.514 1.00 96.25 121 HIS A N 1
ATOM 929 C CA . HIS A 1 121 ? -13.733 -5.325 -3.912 1.00 96.25 121 HIS A CA 1
ATOM 930 C C . HIS A 1 121 ? -13.497 -5.434 -2.398 1.00 96.25 121 HIS A C 1
ATOM 932 O O . HIS A 1 121 ? -14.448 -5.429 -1.614 1.00 96.25 121 HIS A O 1
ATOM 938 N N . TRP A 1 122 ? -12.234 -5.471 -1.968 1.00 96.12 122 TRP A N 1
ATOM 939 C CA . TRP A 1 122 ? -11.904 -5.553 -0.544 1.00 96.12 122 TRP A CA 1
ATOM 940 C C . TRP A 1 122 ? -12.194 -4.259 0.206 1.00 96.12 122 TRP A C 1
ATOM 942 O O . TRP A 1 122 ? -12.637 -4.309 1.352 1.00 96.12 122 TRP A O 1
ATOM 952 N N . GLN A 1 123 ? -12.035 -3.105 -0.438 1.00 93.56 123 GLN A N 1
ATOM 953 C CA . GLN A 1 123 ? -12.452 -1.826 0.119 1.00 93.56 123 GLN A CA 1
ATOM 954 C C . GLN A 1 123 ? -13.958 -1.829 0.402 1.00 93.56 123 GLN A C 1
ATOM 956 O O . GLN A 1 123 ? -14.370 -1.460 1.497 1.00 93.56 123 GLN A O 1
ATOM 961 N N . GLN A 1 124 ? -14.786 -2.305 -0.533 1.00 93.12 124 GLN A N 1
ATOM 962 C CA . GLN A 1 124 ? -16.231 -2.440 -0.323 1.00 93.12 124 GLN A CA 1
ATOM 963 C C . GLN A 1 124 ? -16.556 -3.391 0.836 1.00 93.12 124 GLN A C 1
ATOM 965 O O . GLN A 1 124 ? -17.404 -3.064 1.665 1.00 93.12 124 GLN A O 1
ATOM 970 N N . ALA A 1 125 ? -15.851 -4.522 0.943 1.00 93.12 125 ALA A N 1
ATOM 971 C CA . ALA A 1 125 ? -16.006 -5.449 2.065 1.00 93.12 125 ALA A CA 1
ATOM 972 C C . ALA A 1 125 ? -15.610 -4.812 3.414 1.00 93.12 125 ALA A C 1
ATOM 974 O O . ALA A 1 125 ? -16.290 -5.011 4.421 1.00 93.12 125 ALA A O 1
ATOM 975 N N . ALA A 1 126 ? -14.556 -3.990 3.439 1.00 90.62 126 ALA A N 1
ATOM 976 C CA . ALA A 1 126 ? -14.129 -3.254 4.628 1.00 90.62 126 ALA A CA 1
ATOM 977 C C . ALA A 1 126 ? -15.140 -2.167 5.041 1.00 90.62 126 ALA A C 1
ATOM 979 O O . ALA A 1 126 ? -15.403 -1.983 6.230 1.00 90.62 126 ALA A O 1
ATOM 980 N N . LEU A 1 127 ? -15.751 -1.477 4.070 1.00 86.19 127 LEU A N 1
ATOM 981 C CA . LEU A 1 1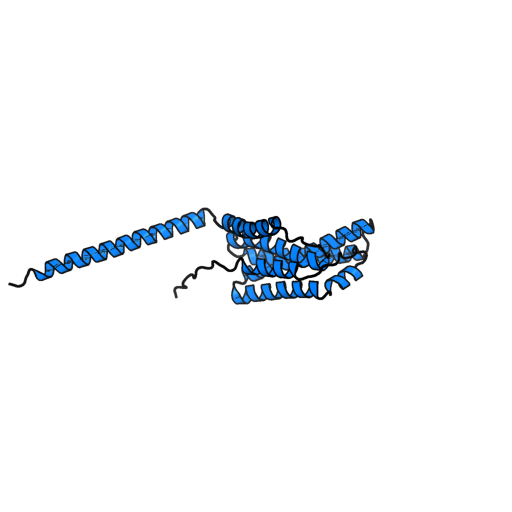27 ? -16.748 -0.419 4.295 1.00 86.19 127 LEU A CA 1
ATOM 982 C C . LEU A 1 127 ? -18.084 -0.932 4.856 1.00 86.19 127 LEU A C 1
ATOM 984 O O . LEU A 1 127 ? -18.918 -0.122 5.251 1.00 86.19 127 LEU A O 1
ATOM 988 N N . GLY A 1 128 ? -18.281 -2.251 4.955 1.00 81.12 128 GLY A N 1
ATOM 989 C CA . GLY A 1 128 ? -19.379 -2.829 5.736 1.00 81.12 128 GLY A CA 1
ATOM 990 C C . GLY A 1 128 ? -19.299 -2.527 7.244 1.00 81.12 128 GLY A C 1
ATOM 991 O O . GLY A 1 128 ? -20.270 -2.763 7.961 1.00 81.12 128 GLY A O 1
ATOM 992 N N . ALA A 1 129 ? -18.166 -2.011 7.741 1.00 72.88 129 ALA A N 1
ATOM 993 C CA . ALA A 1 129 ? -17.991 -1.522 9.113 1.00 72.88 129 ALA A CA 1
ATOM 994 C C . ALA A 1 129 ? -18.313 -0.021 9.279 1.00 72.88 129 ALA A C 1
ATOM 996 O O . ALA A 1 129 ? -18.680 0.681 8.342 1.00 72.88 129 ALA A O 1
ATOM 997 N N . ASP A 1 130 ? -18.144 0.489 10.507 1.00 74.31 130 ASP A N 1
ATOM 998 C CA . ASP A 1 130 ? -18.177 1.924 10.814 1.00 74.31 130 ASP A CA 1
ATOM 999 C C . ASP A 1 130 ? -17.180 2.689 9.920 1.00 74.31 130 ASP A C 1
ATOM 1001 O O . ASP A 1 130 ? -15.960 2.653 10.133 1.00 74.31 130 ASP A O 1
ATOM 1005 N N . LEU A 1 131 ? -17.730 3.401 8.929 1.00 73.44 131 LEU A N 1
ATOM 1006 C CA . LEU A 1 131 ? -17.022 4.221 7.939 1.00 73.44 131 LEU A CA 1
ATOM 1007 C C . LEU A 1 131 ? -16.015 5.180 8.582 1.00 73.44 131 LEU A C 1
ATOM 1009 O O . LEU A 1 131 ? -14.983 5.488 7.989 1.00 73.44 131 LEU A O 1
ATOM 1013 N N . THR A 1 132 ? -16.288 5.617 9.813 1.00 73.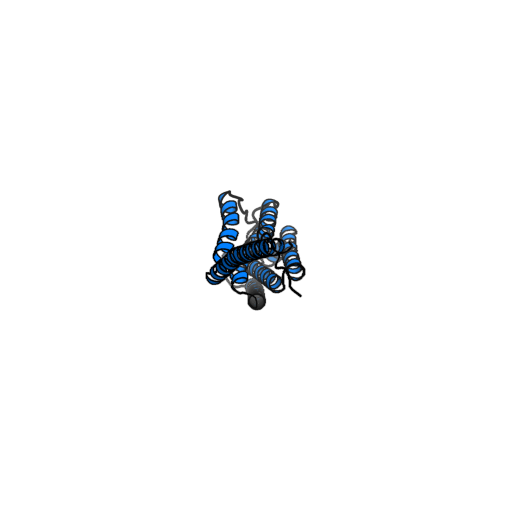06 132 THR A N 1
ATOM 1014 C CA . THR A 1 132 ? -15.433 6.541 10.560 1.00 73.06 132 THR A CA 1
ATOM 1015 C C . THR A 1 132 ? -14.059 5.945 10.863 1.00 73.06 132 THR A C 1
ATOM 1017 O O . THR A 1 132 ? -13.064 6.664 10.873 1.00 73.06 132 THR A O 1
ATOM 1020 N N . SER A 1 133 ? -13.994 4.640 11.140 1.00 72.94 133 SER A N 1
ATOM 1021 C CA . SER A 1 133 ? -12.744 3.962 11.497 1.00 72.94 133 SER A CA 1
ATOM 1022 C C . SER A 1 133 ? -11.953 3.551 10.260 1.00 72.94 133 SER A C 1
ATOM 1024 O O . SER A 1 133 ? -10.736 3.700 10.225 1.00 72.94 133 SER A O 1
ATOM 1026 N N . ILE A 1 134 ? -12.636 3.035 9.237 1.00 82.31 134 ILE A N 1
ATOM 1027 C CA . ILE A 1 134 ? -11.984 2.553 8.014 1.00 82.31 134 ILE A CA 1
ATOM 1028 C C . ILE A 1 134 ? -11.538 3.725 7.134 1.00 82.31 134 ILE A C 1
ATOM 1030 O O . ILE A 1 134 ? -10.443 3.686 6.581 1.00 82.31 134 ILE A O 1
ATOM 1034 N N . GLY A 1 135 ? -12.332 4.798 7.056 1.00 81.50 135 GLY A N 1
ATOM 1035 C CA . GLY A 1 135 ? -12.025 5.962 6.223 1.00 81.50 135 GLY A CA 1
ATOM 1036 C C . GLY A 1 135 ? -10.762 6.719 6.638 1.00 81.50 135 GLY A C 1
ATOM 1037 O O . GLY A 1 135 ? -10.158 7.390 5.807 1.00 81.50 135 GLY A O 1
ATOM 1038 N N . THR A 1 136 ? -10.335 6.602 7.898 1.00 78.25 136 THR A N 1
ATOM 1039 C CA . THR A 1 136 ? -9.107 7.241 8.389 1.00 78.25 136 THR A CA 1
ATOM 1040 C C . THR A 1 136 ? -7.898 6.308 8.300 1.00 78.25 136 THR A C 1
ATOM 1042 O O . THR A 1 136 ? -6.806 6.755 7.957 1.00 78.25 136 THR A O 1
ATOM 1045 N N . VAL A 1 137 ? -8.084 5.011 8.558 1.00 82.94 137 VAL A N 1
ATOM 1046 C CA . VAL A 1 137 ? -7.000 4.016 8.559 1.00 82.94 137 VAL A CA 1
ATOM 1047 C C . VAL A 1 137 ? -6.608 3.586 7.145 1.00 82.94 137 VAL A C 1
ATOM 1049 O O . VAL A 1 137 ? -5.425 3.385 6.879 1.00 82.94 137 VAL A O 1
ATOM 1052 N N . LEU A 1 138 ? -7.562 3.471 6.219 1.00 88.56 138 LEU A N 1
ATOM 1053 C CA . LEU A 1 138 ? -7.294 2.950 4.878 1.00 88.56 138 LEU A CA 1
ATOM 1054 C C . LEU A 1 138 ? -6.286 3.806 4.082 1.00 88.56 138 LEU A C 1
ATOM 1056 O O . LEU A 1 138 ? -5.309 3.224 3.612 1.00 88.56 138 LEU A O 1
ATOM 1060 N N . PRO A 1 139 ? -6.402 5.151 4.006 1.00 88.06 139 PRO A N 1
ATOM 1061 C CA . PRO A 1 139 ? -5.404 5.973 3.313 1.00 88.06 139 PRO A CA 1
ATOM 1062 C C . PRO A 1 139 ? -4.007 5.871 3.932 1.00 88.06 139 PRO A C 1
ATOM 1064 O O . PRO A 1 139 ? -2.998 5.956 3.236 1.00 88.06 139 PRO A O 1
ATOM 1067 N N . LEU A 1 140 ? -3.930 5.687 5.254 1.00 85.75 140 LEU A N 1
ATOM 1068 C CA . LEU A 1 140 ? -2.657 5.481 5.938 1.00 85.75 140 LEU A CA 1
ATOM 1069 C C . LEU A 1 140 ? -2.030 4.148 5.520 1.00 85.75 140 LEU A C 1
ATOM 1071 O O . LEU A 1 140 ? -0.855 4.116 5.162 1.00 85.75 140 LEU A O 1
ATOM 1075 N N . LEU A 1 141 ? -2.816 3.069 5.527 1.00 90.56 141 LEU A N 1
ATOM 1076 C CA . LEU A 1 141 ? -2.364 1.752 5.090 1.00 90.56 141 LEU A CA 1
ATOM 1077 C C . LEU A 1 141 ? -1.909 1.768 3.629 1.00 90.56 141 LEU A C 1
ATOM 1079 O O . LEU A 1 141 ? -0.827 1.260 3.364 1.00 90.56 141 LEU A O 1
ATOM 1083 N N . GLN A 1 142 ? -2.669 2.398 2.727 1.00 92.88 142 GLN A N 1
ATOM 1084 C CA . GLN A 1 142 ? -2.330 2.527 1.303 1.00 92.88 142 GLN A CA 1
ATOM 1085 C C . GLN A 1 142 ? -0.964 3.198 1.109 1.00 92.88 142 GLN A C 1
ATOM 1087 O O . GLN A 1 142 ? -0.064 2.617 0.502 1.00 92.88 142 GLN A O 1
ATOM 1092 N N . ASN A 1 143 ? -0.750 4.357 1.740 1.00 89.44 143 ASN A N 1
ATOM 1093 C CA . ASN A 1 143 ? 0.534 5.059 1.683 1.00 89.44 143 ASN A CA 1
ATOM 1094 C C . ASN A 1 143 ? 1.693 4.215 2.244 1.00 89.44 143 ASN A C 1
ATOM 1096 O O . ASN A 1 143 ? 2.797 4.220 1.696 1.00 89.44 143 ASN A O 1
ATOM 1100 N N . LEU A 1 144 ? 1.465 3.476 3.337 1.00 87.94 144 LEU A N 1
ATOM 1101 C CA . LEU A 1 144 ? 2.480 2.595 3.920 1.00 87.94 144 LEU A CA 1
ATOM 1102 C C . LEU A 1 144 ? 2.801 1.413 3.006 1.00 87.94 144 LEU A C 1
ATOM 1104 O O . LEU A 1 144 ? 3.976 1.078 2.847 1.00 87.94 144 LEU A O 1
ATOM 1108 N N . THR A 1 145 ? 1.796 0.778 2.400 1.00 92.75 145 THR A N 1
ATOM 1109 C CA . THR A 1 145 ? 1.990 -0.320 1.444 1.00 92.75 145 THR A CA 1
ATOM 1110 C C . THR A 1 145 ? 2.735 0.154 0.205 1.00 92.75 145 THR A C 1
ATOM 1112 O O . THR A 1 145 ? 3.713 -0.480 -0.177 1.00 92.75 145 THR A O 1
ATOM 1115 N N . GLU A 1 146 ? 2.356 1.295 -0.374 1.00 92.38 146 GLU A N 1
ATOM 1116 C CA . GLU A 1 146 ? 3.032 1.880 -1.537 1.00 92.38 146 GLU A CA 1
ATOM 1117 C C . GLU A 1 146 ? 4.495 2.209 -1.236 1.00 92.38 146 GLU A C 1
ATOM 1119 O O . GLU A 1 146 ? 5.386 1.840 -2.002 1.00 92.38 146 GLU A O 1
ATOM 1124 N N . ALA A 1 147 ? 4.767 2.854 -0.097 1.00 89.44 147 ALA A N 1
ATOM 1125 C CA . ALA A 1 147 ? 6.124 3.213 0.297 1.00 89.44 147 ALA A CA 1
ATOM 1126 C C . ALA A 1 147 ? 6.984 1.975 0.597 1.00 89.44 147 ALA A C 1
ATOM 1128 O O . ALA A 1 147 ? 8.126 1.884 0.144 1.00 89.44 147 ALA A O 1
ATOM 1129 N N . SER A 1 148 ? 6.442 1.016 1.351 1.00 90.38 148 SER A N 1
ATOM 1130 C CA . SER A 1 148 ? 7.177 -0.184 1.766 1.00 90.38 148 SER A CA 1
ATOM 1131 C C . SER A 1 148 ? 7.406 -1.173 0.628 1.00 90.38 148 SER A C 1
ATOM 1133 O O . SER A 1 148 ? 8.457 -1.802 0.616 1.00 90.38 148 SER A O 1
ATOM 1135 N N . LEU A 1 149 ? 6.479 -1.305 -0.327 1.00 92.50 149 LEU A N 1
ATOM 1136 C CA . LEU A 1 149 ? 6.672 -2.117 -1.533 1.00 92.50 149 LEU A CA 1
ATOM 1137 C C . LEU A 1 149 ? 7.528 -1.379 -2.566 1.00 92.50 149 LEU A C 1
ATOM 1139 O O . LEU A 1 149 ? 8.423 -1.970 -3.166 1.00 92.50 149 LEU A O 1
ATOM 1143 N N . GLY A 1 150 ? 7.288 -0.080 -2.754 1.00 91.88 150 GLY A N 1
ATOM 1144 C CA . GLY A 1 150 ? 7.980 0.744 -3.741 1.00 91.88 150 GLY A CA 1
ATOM 1145 C C . GLY A 1 150 ? 9.472 0.888 -3.466 1.00 91.88 150 GLY A C 1
ATOM 1146 O O . GLY A 1 150 ? 10.271 0.752 -4.389 1.00 91.88 150 GLY A O 1
ATOM 1147 N N . ALA A 1 151 ? 9.867 1.112 -2.211 1.00 90.31 151 ALA A N 1
ATOM 1148 C CA . ALA A 1 151 ? 11.271 1.306 -1.856 1.00 90.31 151 ALA A CA 1
ATOM 1149 C C . ALA A 1 151 ? 12.179 0.120 -2.251 1.00 90.31 151 ALA A C 1
ATOM 1151 O O . ALA A 1 151 ? 13.108 0.342 -3.026 1.00 90.31 151 ALA A O 1
ATOM 1152 N N . PRO A 1 152 ? 11.946 -1.131 -1.799 1.00 89.88 152 PRO A N 1
ATOM 1153 C CA . PRO A 1 152 ? 12.775 -2.268 -2.197 1.00 89.88 152 PRO A CA 1
ATOM 1154 C C . PRO A 1 152 ? 12.624 -2.615 -3.682 1.00 89.88 152 PRO A C 1
ATOM 1156 O O . PRO A 1 152 ? 13.576 -3.106 -4.275 1.00 89.88 152 PRO A O 1
ATOM 1159 N N . PHE A 1 153 ? 11.470 -2.342 -4.300 1.00 93.44 153 PHE A N 1
ATOM 1160 C CA . PHE A 1 153 ? 11.235 -2.676 -5.706 1.00 93.44 153 PHE A CA 1
ATOM 1161 C C . PHE A 1 153 ? 11.959 -1.730 -6.682 1.00 93.44 153 PHE A C 1
ATOM 1163 O O . PHE A 1 153 ? 12.558 -2.169 -7.665 1.00 93.44 153 PHE A O 1
ATOM 1170 N N . PHE A 1 154 ? 11.922 -0.421 -6.419 1.00 91.38 154 PHE A N 1
ATOM 1171 C CA . PHE A 1 154 ? 12.554 0.603 -7.261 1.00 91.38 154 PHE A CA 1
ATOM 1172 C C . PHE A 1 154 ? 13.944 1.027 -6.761 1.00 91.38 154 PHE A C 1
ATOM 1174 O O . PHE A 1 154 ? 14.628 1.798 -7.432 1.00 91.38 154 PHE A O 1
ATOM 1181 N N . GLY A 1 155 ? 14.385 0.531 -5.601 1.00 86.19 155 GLY A N 1
ATOM 1182 C CA . GLY A 1 155 ? 15.619 0.985 -4.952 1.00 86.19 155 GLY A CA 1
ATOM 1183 C C . GLY A 1 155 ? 15.553 2.459 -4.537 1.00 86.19 155 GLY A C 1
ATOM 1184 O O . GLY A 1 155 ? 16.580 3.148 -4.502 1.00 86.19 155 GLY A O 1
ATOM 1185 N N . ASP A 1 156 ? 14.342 2.965 -4.281 1.00 81.56 156 ASP A N 1
ATOM 1186 C CA . ASP A 1 156 ? 14.125 4.349 -3.883 1.00 81.56 156 ASP A CA 1
ATOM 1187 C C . ASP A 1 156 ? 14.609 4.549 -2.451 1.00 81.56 156 ASP A C 1
ATOM 1189 O O . ASP A 1 156 ? 13.972 4.141 -1.480 1.00 81.56 156 ASP A O 1
ATOM 1193 N N . ARG A 1 157 ? 15.733 5.254 -2.313 1.00 73.31 157 ARG A N 1
ATOM 1194 C CA . ARG A 1 157 ? 16.279 5.600 -1.003 1.00 73.31 157 ARG A CA 1
ATOM 1195 C C . ARG A 1 157 ? 15.353 6.573 -0.287 1.00 73.31 157 ARG A C 1
ATOM 1197 O O . ARG A 1 157 ? 15.422 7.787 -0.497 1.00 73.31 157 ARG A O 1
ATOM 1204 N N . VAL A 1 158 ? 14.556 6.051 0.637 1.00 70.00 158 VAL A N 1
ATOM 1205 C CA . VAL A 1 158 ? 13.841 6.872 1.611 1.00 70.00 158 VAL A CA 1
ATOM 1206 C C . VAL A 1 158 ? 14.871 7.429 2.591 1.00 70.00 158 VAL A C 1
ATOM 1208 O O . VAL A 1 158 ? 15.310 6.756 3.523 1.00 70.00 158 VAL A O 1
ATOM 1211 N N . LYS A 1 159 ? 15.308 8.675 2.372 1.00 74.19 159 LYS A N 1
ATOM 1212 C CA . LYS A 1 159 ? 16.144 9.375 3.353 1.00 74.19 159 LYS A CA 1
ATOM 1213 C C . LYS A 1 159 ? 15.312 9.573 4.616 1.00 74.19 159 LYS A C 1
ATOM 1215 O O . LYS A 1 159 ? 14.388 10.387 4.627 1.00 74.19 159 LYS A O 1
ATOM 1220 N N . VAL A 1 160 ? 15.658 8.850 5.680 1.00 73.75 160 VAL A N 1
ATOM 1221 C CA . VAL A 1 160 ? 15.060 9.044 7.002 1.00 73.75 160 VAL A CA 1
ATOM 1222 C C . VAL A 1 160 ? 15.519 10.399 7.531 1.00 73.75 160 VAL A C 1
ATOM 1224 O O . VAL A 1 160 ? 16.593 10.543 8.107 1.00 73.75 160 VAL A O 1
ATOM 1227 N N . THR A 1 161 ? 14.723 11.425 7.253 1.00 76.44 161 THR A N 1
ATOM 1228 C CA . THR A 1 161 ? 14.940 12.779 7.758 1.00 76.44 161 THR A CA 1
ATOM 1229 C C . THR A 1 161 ? 14.112 12.993 9.026 1.00 76.44 161 THR A C 1
ATOM 1231 O O . THR A 1 161 ? 13.048 12.384 9.169 1.00 76.44 161 THR A O 1
ATOM 1234 N N . PRO A 1 162 ? 14.526 13.890 9.941 1.00 75.62 162 PRO A N 1
ATOM 1235 C CA . PRO A 1 162 ? 13.699 14.264 11.089 1.00 75.62 162 PRO A CA 1
ATOM 1236 C C . PRO A 1 162 ? 12.302 14.750 10.681 1.00 75.62 162 PRO A C 1
ATOM 1238 O O . PRO A 1 162 ? 11.327 14.463 11.367 1.00 75.62 162 PRO A O 1
ATOM 1241 N N . ALA A 1 163 ? 12.191 15.425 9.531 1.00 71.44 163 ALA A N 1
ATOM 1242 C CA . ALA A 1 163 ? 10.914 15.857 8.969 1.00 71.44 163 ALA A CA 1
ATOM 1243 C C . ALA A 1 163 ? 10.016 14.674 8.576 1.00 71.44 163 ALA A C 1
ATOM 1245 O O . ALA A 1 163 ? 8.827 14.697 8.873 1.00 71.44 163 ALA A O 1
ATOM 1246 N N . LEU A 1 164 ? 10.578 13.622 7.968 1.00 72.50 164 LEU A N 1
ATOM 1247 C CA . LEU A 1 164 ? 9.837 12.398 7.661 1.00 72.50 164 LEU A CA 1
ATOM 1248 C C . LEU A 1 164 ? 9.355 11.702 8.940 1.00 72.50 164 LEU A C 1
ATOM 1250 O O . LEU A 1 164 ? 8.204 11.288 9.007 1.00 72.50 164 LEU A O 1
ATOM 1254 N N . LEU A 1 165 ? 10.206 11.611 9.967 1.00 76.06 165 LEU A N 1
ATOM 1255 C CA . LEU A 1 165 ? 9.822 11.034 11.261 1.00 76.06 165 LEU A CA 1
ATOM 1256 C C . LEU A 1 165 ? 8.721 11.852 11.945 1.00 76.06 165 LEU A C 1
ATOM 1258 O O . LEU A 1 165 ? 7.771 11.279 12.472 1.00 76.06 165 LEU A O 1
ATOM 1262 N N . ALA A 1 166 ? 8.810 13.183 11.896 1.00 77.44 166 ALA A N 1
ATOM 1263 C CA . ALA A 1 166 ? 7.765 14.065 12.401 1.00 77.44 166 ALA A CA 1
ATOM 1264 C C . ALA A 1 166 ? 6.459 13.892 11.612 1.00 77.44 166 ALA A C 1
ATOM 1266 O O . ALA A 1 166 ? 5.403 13.758 12.219 1.00 77.44 166 ALA A O 1
ATOM 1267 N N . ALA A 1 167 ? 6.519 13.819 10.279 1.00 72.44 167 ALA A N 1
ATOM 1268 C CA . ALA A 1 167 ? 5.351 13.570 9.436 1.00 72.44 167 ALA A CA 1
ATOM 1269 C C . ALA A 1 167 ? 4.708 12.207 9.739 1.00 72.44 167 ALA A C 1
ATOM 1271 O O . ALA A 1 167 ? 3.491 12.120 9.875 1.00 72.44 167 ALA A O 1
ATOM 1272 N N . LEU A 1 168 ? 5.519 11.164 9.933 1.00 72.00 168 LEU A N 1
ATOM 1273 C CA . LEU A 1 168 ? 5.066 9.832 10.336 1.00 72.00 168 LE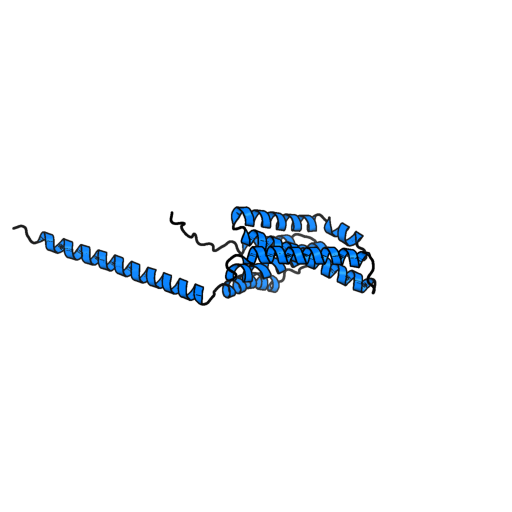U A CA 1
ATOM 1274 C C . LEU A 1 168 ? 4.470 9.805 11.745 1.00 72.00 168 LEU A C 1
ATOM 1276 O O . LEU A 1 168 ? 3.570 9.015 11.992 1.00 72.00 168 LEU A O 1
ATOM 1280 N N . ALA A 1 169 ? 4.937 10.647 12.668 1.00 76.50 169 ALA A N 1
ATOM 1281 C CA . ALA A 1 169 ? 4.341 10.778 13.998 1.00 76.50 169 ALA A CA 1
ATOM 1282 C C . ALA A 1 169 ? 3.033 11.588 13.967 1.00 76.50 169 ALA A C 1
ATOM 1284 O O . ALA A 1 169 ? 2.086 11.283 14.694 1.00 76.50 169 ALA A O 1
ATOM 1285 N N . VAL A 1 170 ? 2.966 12.610 13.110 1.00 79.75 170 VAL A N 1
ATOM 1286 C CA . VAL A 1 170 ? 1.793 13.476 12.950 1.00 79.75 170 VAL A CA 1
ATOM 1287 C C . VAL A 1 170 ? 0.684 12.773 12.173 1.00 79.75 170 VAL A C 1
ATOM 1289 O O . VAL A 1 170 ? -0.476 12.966 12.509 1.00 79.75 170 VAL A O 1
ATOM 1292 N N . ALA A 1 171 ? 0.992 11.922 11.193 1.00 73.75 171 ALA A N 1
ATOM 1293 C CA . ALA A 1 171 ? -0.024 11.255 10.381 1.00 73.75 171 ALA A CA 1
ATOM 1294 C C . ALA A 1 171 ? -1.027 10.423 11.218 1.00 73.75 171 ALA A C 1
ATOM 1296 O O . ALA A 1 171 ? -2.227 10.666 11.080 1.00 73.75 171 ALA A O 1
ATOM 1297 N N . PRO A 1 172 ? -0.611 9.547 12.157 1.00 70.88 172 PRO A N 1
ATOM 1298 C CA . PRO A 1 172 ? -1.522 8.874 13.081 1.00 70.88 172 PRO A CA 1
ATOM 1299 C C . PRO A 1 172 ? -2.314 9.848 13.954 1.00 70.88 172 PRO A C 1
ATOM 1301 O O . PRO A 1 172 ? -3.493 9.620 14.207 1.00 70.88 172 PRO A O 1
ATOM 1304 N N . LEU A 1 173 ? -1.701 10.954 14.392 1.00 75.62 173 LEU A N 1
ATOM 1305 C CA . LEU A 1 173 ? -2.387 11.980 15.178 1.00 75.62 173 LEU A CA 1
ATOM 1306 C C . LEU A 1 173 ? -3.472 12.689 14.353 1.00 75.62 173 LEU A C 1
ATOM 1308 O O . LEU A 1 173 ? -4.580 12.889 14.843 1.00 75.62 173 LEU A O 1
ATOM 1312 N N . SER A 1 174 ? -3.189 13.039 13.099 1.00 71.31 174 SER A N 1
ATOM 1313 C CA . SER A 1 174 ? -4.149 13.635 12.167 1.00 71.31 174 SER A CA 1
ATOM 1314 C C . SER A 1 174 ? -5.292 12.672 11.851 1.00 71.31 174 SER A C 1
ATOM 1316 O O . SER A 1 174 ? -6.454 13.065 11.907 1.00 71.31 174 SER A O 1
ATOM 1318 N N . VAL A 1 175 ? -4.977 11.401 11.595 1.00 69.88 175 VAL A N 1
ATOM 1319 C CA . VAL A 1 175 ? -5.944 10.307 11.401 1.00 69.88 175 VAL A CA 1
ATOM 1320 C C . VAL A 1 175 ? -6.829 10.143 12.640 1.00 69.88 175 VAL A C 1
ATOM 1322 O O . VAL A 1 175 ? -8.054 10.081 12.528 1.00 69.88 175 VAL A O 1
ATOM 1325 N N . TRP A 1 176 ? -6.233 10.162 13.833 1.00 72.44 176 TRP A N 1
ATOM 1326 C CA . TRP A 1 176 ? -6.961 10.095 15.096 1.00 72.44 176 TRP A CA 1
ATOM 1327 C C . TRP A 1 176 ? -7.877 11.307 15.298 1.00 72.44 176 TRP A C 1
ATOM 1329 O O . TRP A 1 176 ? -9.035 11.137 15.677 1.00 72.44 176 TRP A O 1
ATOM 1339 N N . LEU A 1 177 ? -7.401 12.521 15.004 1.00 73.81 177 LEU A N 1
ATOM 1340 C CA . LEU A 1 177 ? -8.204 13.745 15.074 1.00 73.81 177 LEU A CA 1
ATOM 1341 C C . LEU A 1 177 ? -9.384 13.711 14.091 1.00 73.81 177 LEU A C 1
ATOM 1343 O O . LEU A 1 177 ? -10.484 14.126 14.459 1.00 73.81 177 LEU A O 1
ATOM 1347 N N . LEU A 1 178 ? -9.185 13.182 12.880 1.00 68.75 178 LEU A N 1
ATOM 1348 C CA . LEU A 1 178 ? -10.248 12.996 11.886 1.00 68.75 178 LEU A CA 1
ATOM 1349 C C . LEU A 1 178 ? -11.284 11.957 12.334 1.00 68.75 178 LEU A C 1
ATOM 1351 O O . LEU A 1 178 ? -12.475 12.132 12.084 1.00 68.75 178 LEU A O 1
ATOM 1355 N N . ALA A 1 179 ? -10.866 10.924 13.070 1.00 67.81 179 ALA A N 1
ATOM 1356 C CA . ALA A 1 179 ? -11.774 9.922 13.627 1.00 67.81 179 ALA A CA 1
ATOM 1357 C C . ALA A 1 179 ? -12.666 10.464 14.771 1.00 67.81 179 ALA A C 1
ATOM 1359 O O . ALA A 1 179 ? -13.642 9.816 15.163 1.00 67.81 179 ALA A O 1
ATOM 1360 N N . GLN A 1 180 ? -12.375 11.655 15.318 1.00 71.81 180 GLN A N 1
ATOM 1361 C CA . GLN A 1 180 ? -13.184 12.307 16.357 1.00 71.81 180 GLN A CA 1
ATOM 1362 C C . GLN A 1 180 ? -14.401 13.027 15.758 1.00 71.81 180 GLN A C 1
ATOM 1364 O O . GLN A 1 180 ? -14.476 14.267 15.769 1.00 71.81 180 GLN A O 1
ATOM 1369 N N . THR A 1 181 ? -15.390 12.264 15.282 1.00 70.25 181 THR A N 1
ATOM 1370 C CA . THR A 1 181 ? -16.660 12.838 14.810 1.00 70.25 181 THR A CA 1
ATOM 1371 C C . THR A 1 181 ? -17.354 13.634 15.927 1.00 70.25 181 THR A C 1
ATOM 1373 O O . THR A 1 181 ? -17.236 13.288 17.113 1.00 70.25 181 THR A O 1
ATOM 1376 N N . PRO A 1 182 ? -18.099 14.709 15.595 1.00 73.62 182 PRO A N 1
ATOM 1377 C CA . PRO A 1 182 ? -18.850 15.489 16.582 1.00 73.62 182 PRO A CA 1
ATOM 1378 C C . PRO A 1 182 ? -19.789 14.620 17.425 1.00 73.62 182 PRO A C 1
ATOM 1380 O O . PRO A 1 182 ? -19.975 14.870 18.614 1.00 73.62 182 PRO A O 1
ATOM 1383 N N . GLU A 1 183 ? -20.344 13.568 16.826 1.00 74.56 183 GLU A N 1
ATOM 1384 C CA . GLU A 1 183 ? -21.222 12.601 17.482 1.00 74.56 183 GLU A CA 1
ATOM 1385 C C . GLU A 1 183 ? -20.486 11.747 18.514 1.00 74.56 183 GLU A C 1
ATOM 1387 O O . GLU A 1 183 ? -20.941 11.654 19.656 1.00 74.56 183 GLU A O 1
ATOM 1392 N N . ARG A 1 184 ? -19.308 11.198 18.173 1.00 72.75 184 ARG A N 1
ATOM 1393 C CA . ARG A 1 184 ? -18.464 10.478 19.142 1.00 72.75 184 ARG A CA 1
ATOM 1394 C C . ARG A 1 184 ? -18.054 11.385 20.300 1.00 72.75 184 ARG A C 1
ATOM 1396 O O . ARG A 1 184 ? -18.126 10.958 21.452 1.00 72.75 184 ARG A O 1
ATOM 1403 N N . ARG A 1 185 ? -17.718 12.651 20.021 1.00 76.44 185 ARG A N 1
ATOM 1404 C CA . ARG A 1 185 ? -17.444 13.665 21.056 1.00 76.44 185 ARG A CA 1
ATOM 1405 C C . ARG A 1 185 ? -18.660 13.956 21.936 1.00 76.44 185 ARG A C 1
ATOM 1407 O O . ARG A 1 185 ? -18.531 14.052 23.153 1.00 76.44 185 ARG A O 1
ATOM 1414 N N . ARG A 1 186 ? -19.857 14.075 21.358 1.00 80.25 186 ARG A N 1
ATOM 1415 C CA . ARG A 1 186 ? -21.097 14.252 22.133 1.00 80.25 186 ARG A CA 1
ATOM 1416 C C . ARG A 1 186 ? -21.370 13.046 23.027 1.00 80.25 186 ARG A C 1
ATOM 1418 O O . ARG A 1 186 ? -21.667 13.224 24.205 1.00 80.25 186 ARG A O 1
ATOM 1425 N N . LEU A 1 187 ? -21.223 11.831 22.506 1.00 79.00 187 LEU A N 1
ATOM 1426 C CA . LEU A 1 187 ? -21.432 10.605 23.275 1.00 79.00 187 LEU A CA 1
ATOM 1427 C C . LEU A 1 187 ? -20.407 10.444 24.403 1.00 79.00 187 LEU A C 1
ATOM 1429 O O . LEU A 1 187 ? -20.793 10.069 25.511 1.00 79.00 187 LEU A O 1
ATOM 1433 N N . SER A 1 188 ? -19.131 10.762 24.166 1.00 80.69 188 SER A N 1
ATOM 1434 C CA . SER A 1 188 ? -18.107 10.719 25.215 1.00 80.69 188 SER A CA 1
ATOM 1435 C C . SER A 1 188 ? -18.384 11.748 26.314 1.00 80.69 188 SER A C 1
ATOM 1437 O O . SER A 1 188 ? -18.333 11.397 27.493 1.00 80.69 188 SER A O 1
ATOM 1439 N N . MET A 1 189 ? -18.801 12.968 25.955 1.00 83.38 189 MET A N 1
ATOM 1440 C CA . MET A 1 189 ? -19.229 13.986 26.922 1.00 83.38 189 MET A CA 1
ATOM 1441 C C . MET A 1 189 ? -20.453 13.545 27.737 1.00 83.38 189 MET A C 1
ATOM 1443 O O . MET A 1 189 ? -20.482 13.735 28.952 1.00 83.38 189 MET A O 1
ATOM 1447 N N . LEU A 1 190 ? -21.457 12.929 27.105 1.00 85.38 190 LEU A N 1
ATOM 1448 C 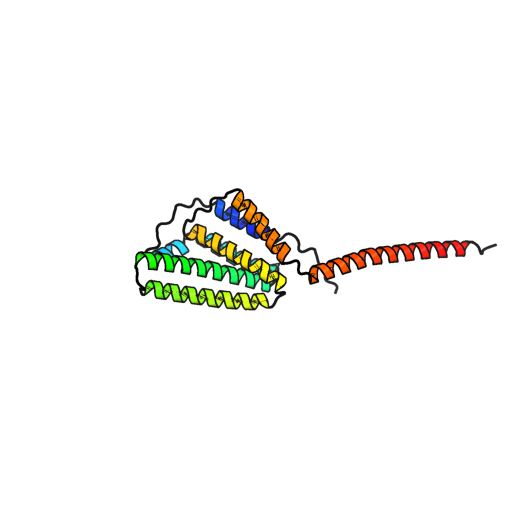CA . LEU A 1 190 ? -22.644 12.421 27.804 1.00 85.38 190 LEU A CA 1
ATOM 1449 C C . LEU A 1 190 ? -22.302 11.277 28.768 1.00 85.38 190 LEU A C 1
ATOM 1451 O O . LEU A 1 190 ? -22.834 11.234 29.877 1.00 85.38 190 LEU A O 1
ATOM 1455 N N . ARG A 1 191 ? -21.396 10.370 28.381 1.00 84.25 191 ARG A N 1
ATOM 1456 C CA . ARG A 1 191 ? -20.897 9.302 29.264 1.00 84.25 191 ARG A CA 1
ATOM 1457 C C . ARG A 1 191 ? -20.118 9.872 30.446 1.00 84.25 191 ARG A C 1
ATOM 1459 O O . ARG A 1 191 ? -20.382 9.468 31.573 1.00 84.25 191 ARG A O 1
ATOM 1466 N N . ALA A 1 192 ? -19.236 10.843 30.208 1.00 87.19 192 ALA A N 1
ATOM 1467 C CA . ALA A 1 192 ? -18.492 11.523 31.266 1.00 87.19 192 ALA A CA 1
ATOM 1468 C C . ALA A 1 192 ? -19.431 12.232 32.257 1.00 87.19 192 ALA A C 1
ATOM 1470 O O . ALA A 1 192 ? -19.265 12.089 33.466 1.00 87.19 192 ALA A O 1
ATOM 1471 N N . ARG A 1 193 ? -20.477 12.911 31.760 1.00 88.00 193 ARG A N 1
ATOM 1472 C CA . ARG A 1 193 ? -21.516 13.515 32.612 1.00 88.00 193 ARG A CA 1
ATOM 1473 C C . ARG A 1 193 ? -22.300 12.478 33.409 1.00 88.00 193 ARG A C 1
ATOM 1475 O O . ARG A 1 193 ? -22.571 12.695 34.584 1.00 88.00 193 ARG A O 1
ATOM 1482 N N . ARG A 1 194 ? -22.681 11.347 32.806 1.00 83.81 194 ARG A N 1
ATOM 1483 C CA . ARG A 1 194 ? -23.360 10.272 33.550 1.00 83.81 194 ARG A CA 1
ATOM 1484 C C . ARG 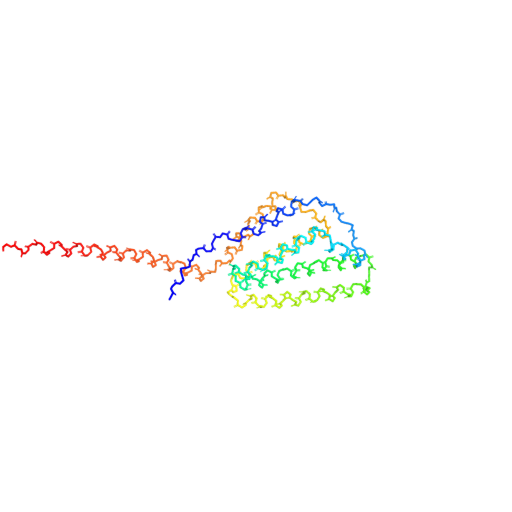A 1 194 ? -22.467 9.683 34.634 1.00 83.81 194 ARG A C 1
ATOM 1486 O O . ARG A 1 194 ? -22.969 9.423 35.717 1.00 83.81 194 ARG A O 1
ATOM 1493 N N . ALA A 1 195 ? -21.172 9.515 34.372 1.00 82.94 195 ALA A N 1
ATOM 1494 C CA . ALA A 1 195 ? -20.222 9.022 35.363 1.00 82.94 195 ALA A CA 1
ATOM 1495 C C . ALA A 1 195 ? -20.069 9.994 36.546 1.00 82.94 195 ALA A C 1
ATOM 1497 O O . ALA A 1 195 ? -20.137 9.563 37.694 1.00 82.94 195 ALA A O 1
ATOM 1498 N N . SER A 1 196 ? -19.954 11.303 36.287 1.00 85.81 196 SER A N 1
ATOM 1499 C CA . SER A 1 196 ? -19.887 12.304 37.361 1.00 85.81 196 SER A CA 1
ATOM 1500 C C . SER A 1 196 ? -21.198 12.426 38.145 1.00 85.81 196 SER A C 1
ATOM 1502 O O . SER A 1 196 ? -21.177 12.552 39.366 1.00 85.81 196 SER A O 1
ATOM 1504 N N . THR A 1 197 ? -22.346 12.334 37.468 1.00 85.88 197 THR A N 1
ATOM 1505 C CA . THR A 1 197 ? -23.663 12.412 38.126 1.00 85.88 197 THR A CA 1
ATOM 1506 C C . THR A 1 197 ? -23.984 11.140 38.914 1.00 85.88 197 THR A C 1
ATOM 1508 O O . THR A 1 197 ? -24.522 11.223 40.012 1.00 85.88 197 THR A O 1
ATOM 1511 N N . GLY A 1 198 ? -23.628 9.963 38.388 1.00 77.88 198 GLY A N 1
ATOM 1512 C CA . GLY A 1 198 ? -23.820 8.676 39.062 1.00 77.88 198 GLY A CA 1
ATOM 1513 C C . GLY A 1 198 ? -22.997 8.566 40.344 1.00 77.88 198 GLY A C 1
ATOM 1514 O O . GLY A 1 198 ? -23.544 8.205 41.379 1.00 77.88 198 GLY A O 1
ATOM 1515 N N . ALA A 1 199 ? -21.733 9.002 40.312 1.00 69.81 199 ALA A N 1
ATOM 1516 C CA . ALA A 1 199 ? -20.896 9.083 41.510 1.00 69.81 199 ALA A CA 1
ATOM 1517 C C . ALA A 1 199 ? -21.498 10.017 42.578 1.00 69.81 199 ALA A C 1
ATOM 1519 O O . ALA A 1 199 ? -21.497 9.689 43.761 1.00 69.81 199 ALA A O 1
ATOM 1520 N N . SER A 1 200 ? -22.083 11.146 42.161 1.00 75.06 200 SER A N 1
ATOM 1521 C CA . SER A 1 200 ? -22.775 12.065 43.073 1.00 75.06 200 SER A CA 1
ATOM 1522 C C . SER A 1 200 ? -24.054 11.470 43.674 1.00 75.06 200 SER A C 1
ATOM 1524 O O . SER A 1 200 ? -24.382 11.782 44.819 1.00 75.06 200 SER A O 1
ATOM 1526 N N . LEU A 1 201 ? -24.784 10.642 42.924 1.00 74.25 201 LEU A N 1
ATOM 1527 C CA . LEU A 1 201 ? -26.010 9.986 43.386 1.00 74.25 201 LEU A CA 1
ATOM 1528 C C . LEU A 1 201 ? -25.711 8.867 44.385 1.00 74.25 201 LEU A C 1
ATOM 1530 O O . LEU A 1 201 ? -26.363 8.801 45.426 1.00 74.25 201 LEU A O 1
ATOM 1534 N N . ASP A 1 202 ? -24.693 8.052 44.118 1.00 75.44 202 ASP A N 1
ATOM 1535 C CA . ASP A 1 202 ? -24.242 7.014 45.049 1.00 75.44 202 ASP A CA 1
ATOM 1536 C C . ASP A 1 202 ? -23.708 7.629 46.352 1.00 75.44 202 ASP A C 1
ATOM 1538 O O . ASP A 1 202 ? -24.000 7.138 47.446 1.00 75.44 202 ASP A O 1
ATOM 1542 N N . GLU A 1 203 ? -22.997 8.760 46.273 1.00 75.00 203 GLU A N 1
ATOM 1543 C CA . GLU A 1 203 ? -22.533 9.482 47.460 1.00 75.00 203 GLU A CA 1
ATOM 1544 C C . GLU A 1 203 ? -23.702 10.086 48.264 1.00 75.00 203 GLU A C 1
ATOM 1546 O O . GLU A 1 203 ? -23.718 10.013 49.497 1.00 75.00 203 GLU A O 1
ATOM 1551 N N . ALA A 1 204 ? -24.719 10.628 47.585 1.00 70.12 204 ALA A N 1
ATOM 1552 C CA . ALA A 1 204 ? -25.920 11.162 48.225 1.00 70.12 204 ALA A CA 1
ATOM 1553 C C . ALA A 1 204 ? -26.761 10.065 48.905 1.00 70.12 204 ALA A C 1
ATOM 1555 O O . ALA A 1 204 ? -27.198 10.243 50.045 1.00 70.12 204 ALA A O 1
ATOM 1556 N N . LEU A 1 205 ? -26.936 8.911 48.255 1.00 76.06 205 LEU A N 1
ATOM 1557 C CA . LEU A 1 205 ? -27.638 7.755 48.821 1.00 76.06 205 LEU A CA 1
ATOM 1558 C C . LEU A 1 205 ? -26.885 7.172 50.026 1.00 76.06 205 LEU A C 1
ATOM 1560 O O . LEU A 1 205 ? -27.497 6.869 51.051 1.00 76.06 205 LEU A O 1
ATOM 1564 N N . CYS A 1 206 ? -25.554 7.101 49.958 1.00 78.75 206 CYS A N 1
ATOM 1565 C CA . CYS A 1 206 ? -24.720 6.661 51.076 1.00 78.75 206 CYS A CA 1
ATOM 1566 C C . CYS A 1 206 ? -24.813 7.616 52.285 1.00 78.75 206 CYS A C 1
ATOM 1568 O O . CYS A 1 206 ? -24.936 7.168 53.430 1.00 78.75 206 CYS A O 1
ATOM 1570 N N . ARG A 1 207 ? -24.830 8.940 52.058 1.00 78.69 207 ARG A N 1
ATOM 1571 C CA . ARG A 1 207 ? -25.052 9.933 53.129 1.00 78.69 207 ARG A CA 1
ATOM 1572 C C . ARG A 1 207 ? -26.462 9.847 53.720 1.00 78.69 207 ARG A C 1
ATOM 1574 O O . ARG A 1 207 ? -26.604 9.932 54.938 1.00 78.69 207 ARG A O 1
ATOM 1581 N N . SER A 1 208 ? -27.484 9.634 52.889 1.00 78.38 208 SER A N 1
ATOM 1582 C CA . SER A 1 208 ? -28.875 9.480 53.336 1.00 78.38 208 SER A CA 1
ATOM 1583 C C . SER A 1 208 ? -29.069 8.232 54.210 1.00 78.38 208 SER A C 1
ATOM 1585 O O . SER A 1 208 ? -29.674 8.320 55.278 1.00 78.38 208 SER A O 1
ATOM 1587 N N . SER A 1 209 ? -28.461 7.100 53.838 1.00 78.00 209 SER A N 1
ATOM 1588 C CA . SER A 1 209 ? -28.503 5.869 54.640 1.00 78.00 209 SER A CA 1
ATOM 1589 C C . SER A 1 209 ? -27.811 6.027 56.004 1.00 78.00 209 SER A C 1
ATOM 1591 O O . SER A 1 209 ? -28.350 5.581 57.020 1.00 78.00 209 SER A O 1
ATOM 1593 N N . LYS A 1 210 ? -26.669 6.732 56.075 1.00 77.31 210 LYS A N 1
ATOM 1594 C CA . LYS A 1 210 ? -26.016 7.047 57.362 1.00 77.31 210 LYS A CA 1
ATOM 1595 C C . LYS A 1 210 ? -26.866 7.951 58.256 1.00 77.31 210 LYS A C 1
ATOM 1597 O O . LYS A 1 210 ? -26.849 7.767 59.470 1.00 77.31 210 LYS A O 1
ATOM 1602 N N . ALA A 1 211 ? -27.603 8.901 57.681 1.00 70.75 211 ALA A N 1
ATOM 1603 C CA . ALA A 1 211 ? -28.487 9.777 58.445 1.00 70.75 211 ALA A CA 1
ATOM 1604 C C . ALA A 1 211 ? -29.674 9.007 59.056 1.00 70.75 211 ALA A C 1
ATOM 1606 O O . ALA A 1 211 ? -29.980 9.196 60.229 1.00 70.75 211 ALA A O 1
ATOM 1607 N N . GLN A 1 212 ? -30.283 8.077 58.311 1.00 66.50 212 GLN A N 1
ATOM 1608 C CA . GLN A 1 212 ? -31.407 7.271 58.810 1.00 66.50 212 GLN A CA 1
ATOM 1609 C C . GLN A 1 212 ? -31.005 6.251 59.892 1.00 66.50 212 GLN A C 1
ATOM 1611 O O . GLN A 1 212 ? -31.797 5.967 60.788 1.00 66.50 212 GLN A O 1
ATOM 1616 N N . GLY A 1 213 ? -29.770 5.736 59.865 1.00 62.62 213 GLY A N 1
ATOM 1617 C CA . GLY A 1 213 ? -29.264 4.816 60.895 1.00 62.62 213 GLY A CA 1
ATOM 1618 C C . GLY A 1 213 ? -28.950 5.466 62.253 1.00 62.62 213 GLY A C 1
ATOM 1619 O O . GLY A 1 213 ? -28.804 4.759 63.250 1.00 62.62 213 GLY A O 1
ATOM 1620 N N . LEU A 1 214 ? -28.838 6.798 62.316 1.00 59.41 214 LEU A N 1
ATOM 1621 C CA . LEU A 1 214 ? -28.589 7.537 63.562 1.00 59.41 214 LEU A CA 1
ATOM 1622 C C . LEU A 1 214 ? -29.871 7.794 64.369 1.00 59.41 214 LEU A C 1
ATOM 1624 O O . LEU A 1 214 ? -29.804 7.824 65.597 1.00 59.41 214 LEU A O 1
ATOM 1628 N N . ASP A 1 215 ? -31.030 7.895 63.715 1.00 58.38 215 ASP A N 1
ATOM 1629 C CA . ASP A 1 215 ? -32.312 8.114 64.403 1.00 58.38 215 ASP A CA 1
ATOM 1630 C C . ASP A 1 215 ? -32.858 6.848 65.080 1.00 58.38 215 ASP A C 1
ATOM 1632 O O . ASP A 1 215 ? -33.558 6.921 66.089 1.00 58.38 215 ASP A O 1
ATOM 1636 N N . THR A 1 216 ? -32.482 5.657 64.608 1.00 57.81 216 THR A N 1
ATOM 1637 C CA . THR A 1 216 ? -33.011 4.393 65.151 1.00 57.81 216 THR A CA 1
ATOM 1638 C C . THR A 1 216 ? -32.403 3.994 66.503 1.00 57.81 216 THR A C 1
ATOM 1640 O O . THR A 1 216 ? -32.925 3.102 67.163 1.00 57.81 216 THR A O 1
ATOM 1643 N N . LYS A 1 217 ? -31.328 4.656 66.962 1.00 56.53 217 LYS A N 1
ATOM 1644 C CA . LYS A 1 217 ? -30.684 4.382 68.266 1.00 56.53 217 LYS A CA 1
ATOM 1645 C C . LYS A 1 217 ? -31.161 5.271 69.423 1.00 56.53 217 LYS A C 1
ATOM 1647 O O . LYS A 1 217 ? -30.677 5.101 70.538 1.00 56.53 217 LYS A O 1
ATOM 1652 N N . ARG A 1 218 ? -32.101 6.199 69.204 1.00 57.34 218 ARG A N 1
ATOM 1653 C CA . ARG A 1 218 ? -32.617 7.104 70.256 1.00 57.34 218 ARG A CA 1
ATOM 1654 C C . ARG A 1 218 ? -33.885 6.620 70.975 1.00 57.34 218 ARG A C 1
ATOM 1656 O O . ARG A 1 218 ? -34.375 7.332 71.842 1.00 57.34 218 ARG A O 1
ATOM 1663 N N . GLY A 1 219 ? -34.403 5.437 70.641 1.00 55.03 219 GLY A N 1
ATOM 1664 C CA . GLY A 1 219 ? -35.721 4.958 71.082 1.00 55.03 219 GLY A CA 1
ATOM 1665 C C . GLY A 1 219 ? -35.731 3.723 71.988 1.00 55.03 219 GLY A C 1
ATOM 1666 O O . GLY A 1 219 ? -36.675 2.948 71.910 1.00 55.03 219 GLY A O 1
ATOM 1667 N N . THR A 1 220 ? -34.709 3.507 72.816 1.00 53.19 220 THR A N 1
ATOM 1668 C CA . THR A 1 220 ? -34.745 2.485 73.880 1.00 53.19 220 THR A CA 1
ATOM 1669 C C . THR A 1 220 ? -34.358 3.137 75.198 1.00 53.19 220 THR A C 1
ATOM 1671 O O . THR A 1 220 ? -33.172 3.299 75.484 1.00 53.19 220 THR A O 1
ATOM 1674 N N . ILE A 1 221 ? -35.379 3.557 75.945 1.00 56.44 221 ILE A N 1
ATOM 1675 C CA . ILE A 1 221 ? -35.350 3.844 77.384 1.00 56.44 221 ILE A CA 1
ATOM 1676 C C . ILE A 1 221 ? -36.271 2.816 78.029 1.00 56.44 221 ILE A C 1
ATOM 1678 O O . ILE A 1 221 ? -37.366 2.608 77.456 1.00 56.44 221 ILE A O 1
#